Protein AF-0000000084454634 (afdb_homodimer)

InterPro domains:
  IPR032710 NTF2-like domain superfamily [SSF54427] (38-155)

Sequence (344 aa):
MAADTTTLSLSAPISLSSLPGLHPVLAFYAKYGKDFQDLATTPAEAYYTREAYINLPHGASFMGRDRIWAFYKQMYGAFRANPIEQFYTLTVVSDAAGTHTLHMEYVRGLHSNNDSSITRVPQVFVYEIGPATEGEGTDGLQIRGLRCYYDVGLMRAAAKAEGVVIEEFESVMAADTTTLSLSAPISLSSLPGLHPVLAFYAKYGKDFQDLATTPAEAYYTREAYINLPHGASFMGRDRIWAFYKQMYGAFRANPIEQFYTLTVVSDAAGTHTLHMEYVRGLHSNNDSSITRVPQVFVYEIGPATEGEGTDGLQIRGLRCYYDVGLMRAAAKAEGVVIEEFESV

pLDDT: mean 93.96, std 8.39, range [35.78, 98.81]

Nearest PDB structures (foldseek):
  3soy-assembly1_A-2  TM=7.682E-01  e=3.293E-04  Salmonella enterica subsp. enterica serovar Typhimurium str. LT2
  3a76-assembly1_A  TM=7.347E-01  e=2.687E-03  Sphingomonas paucimobilis
  5kvb-assembly1_A  TM=7.143E-01  e=2.530E-03  Novosphingobium barchaimii LL02
  3s5c-assembly1_B  TM=7.158E-01  e=1.005E-02  uncultured organism
  5cnl-assembly1_A  TM=5.641E-01  e=7.274E-02  Legionella pneumophila subsp. pneumophila str. Philadelphia 1

Radius of gyration: 20.01 Å; Cα contacts (8 Å, |Δi|>4): 755; chains: 2; bounding box: 46×53×44 Å

Structure (mmCIF, N/CA/C/O backbone):
data_AF-0000000084454634-model_v1
#
loop_
_entity.id
_entity.type
_entity.pdbx_description
1 polymer 'SnoaL-like domain-containing protein'
#
loop_
_atom_site.group_PDB
_atom_site.id
_atom_site.type_symbol
_atom_site.label_atom_id
_atom_site.label_alt_id
_atom_site.label_comp_id
_atom_site.label_asym_id
_atom_site.label_entity_id
_atom_site.label_seq_id
_atom_site.pdbx_PDB_ins_code
_atom_site.Cartn_x
_atom_site.Cartn_y
_atom_site.Cartn_z
_atom_site.occupancy
_atom_site.B_iso_or_equiv
_atom_site.auth_seq_id
_atom_site.auth_comp_id
_atom_site.auth_asym_id
_atom_site.auth_atom_id
_atom_site.pdbx_PDB_model_num
ATOM 1 N N . MET A 1 1 ? -18.828 -9.797 16.766 1 35.78 1 MET A N 1
ATOM 2 C CA . MET A 1 1 ? -19.656 -9.328 15.664 1 35.78 1 MET A CA 1
ATOM 3 C C . MET A 1 1 ? -18.969 -8.211 14.891 1 35.78 1 MET A C 1
ATOM 5 O O . MET A 1 1 ? -18.172 -7.465 15.453 1 35.78 1 MET A O 1
ATOM 9 N N . ALA A 1 2 ? -18.688 -8.336 13.555 1 43.84 2 ALA A N 1
ATOM 10 C CA . ALA A 1 2 ? -18.031 -7.254 12.828 1 43.84 2 ALA A CA 1
ATOM 11 C C . ALA A 1 2 ? -18.672 -5.906 13.164 1 43.84 2 ALA A C 1
ATOM 13 O O . ALA A 1 2 ? -19.891 -5.77 13.164 1 43.84 2 ALA A O 1
ATOM 14 N N . ALA A 1 3 ? -18.094 -5.09 14.031 1 56.22 3 ALA A N 1
ATOM 15 C CA . ALA A 1 3 ? -18.625 -3.787 14.406 1 56.22 3 ALA A CA 1
ATOM 16 C C . ALA A 1 3 ? -19.344 -3.127 13.234 1 56.22 3 ALA A C 1
ATOM 18 O O . ALA A 1 3 ? -19.016 -3.367 12.078 1 56.22 3 ALA A O 1
ATOM 19 N N . ASP A 1 4 ? -20.531 -2.697 13.484 1 75.31 4 ASP A N 1
ATOM 20 C CA . ASP A 1 4 ? -21.328 -2.014 12.469 1 75.31 4 ASP A CA 1
ATOM 21 C C . ASP A 1 4 ? -20.516 -0.931 11.766 1 75.31 4 ASP A C 1
ATOM 23 O O . ASP A 1 4 ? -20.062 0.026 12.398 1 75.31 4 ASP A O 1
ATOM 27 N N . THR A 1 5 ? -19.844 -1.331 10.656 1 85.62 5 THR A N 1
ATOM 28 C CA . THR A 1 5 ? -19.078 -0.355 9.891 1 85.62 5 THR A CA 1
ATOM 29 C C . THR A 1 5 ? -19.781 -0.012 8.578 1 85.62 5 THR A C 1
ATOM 31 O O . THR A 1 5 ? -20.594 -0.789 8.086 1 85.62 5 THR A O 1
ATOM 34 N N . THR A 1 6 ? -19.703 1.266 8.266 1 90.44 6 THR A N 1
ATOM 35 C CA . THR A 1 6 ? -20.062 1.67 6.914 1 90.44 6 THR A CA 1
ATOM 36 C C . THR A 1 6 ? -18.797 1.86 6.059 1 90.44 6 THR A C 1
ATOM 38 O O . THR A 1 6 ? -17.75 2.26 6.57 1 90.44 6 THR A O 1
ATOM 41 N N . THR A 1 7 ? -19 1.534 4.801 1 93.25 7 THR A N 1
ATOM 42 C CA . THR A 1 7 ? -17.844 1.612 3.912 1 93.25 7 THR A CA 1
ATOM 43 C C . THR A 1 7 ? -18.188 2.391 2.645 1 93.25 7 THR A C 1
ATOM 45 O O . THR A 1 7 ? -19.266 2.201 2.064 1 93.25 7 THR A O 1
ATOM 48 N N . LEU A 1 8 ? -17.359 3.307 2.293 1 93.94 8 LEU A N 1
ATOM 49 C CA . LEU A 1 8 ? -17.359 3.986 1.003 1 93.94 8 LEU A CA 1
ATOM 50 C C . LEU A 1 8 ? -16.109 3.654 0.206 1 93.94 8 LEU A C 1
ATOM 52 O O . LEU A 1 8 ? -14.992 3.76 0.724 1 93.94 8 LEU A O 1
ATOM 56 N N . SER A 1 9 ? -16.266 3.174 -0.975 1 93.81 9 SER A N 1
ATOM 57 C CA . SER A 1 9 ? -15.133 2.875 -1.841 1 93.81 9 SER A CA 1
ATOM 58 C C . SER A 1 9 ? -15.258 3.58 -3.186 1 93.81 9 SER A C 1
ATOM 60 O O . SER A 1 9 ? -16.328 3.576 -3.795 1 93.81 9 SER A O 1
ATOM 62 N N . LEU A 1 10 ? -14.164 4.168 -3.557 1 93.19 10 LEU A N 1
ATOM 63 C CA . LEU A 1 10 ? -14.086 4.867 -4.836 1 93.19 10 LEU A CA 1
ATOM 64 C C . LEU A 1 10 ? -12.906 4.355 -5.66 1 93.19 10 LEU A C 1
ATOM 66 O O . LEU A 1 10 ? -11.891 3.941 -5.105 1 93.19 10 LEU A O 1
ATOM 70 N N . SER A 1 11 ? -13.125 4.402 -6.961 1 91.69 11 SER A N 1
ATOM 71 C CA . SER A 1 11 ? -12.047 4.098 -7.891 1 91.69 11 SER A CA 1
ATOM 72 C C . SER A 1 11 ? -11.852 5.223 -8.898 1 91.69 11 SER A C 1
ATOM 74 O O . SER A 1 11 ? -12.742 6.047 -9.094 1 91.69 11 SER A O 1
ATOM 76 N N . ALA A 1 12 ? -10.68 5.203 -9.492 1 91.19 12 ALA A N 1
ATOM 77 C CA . ALA A 1 12 ? -10.367 6.234 -10.477 1 91.19 12 ALA A CA 1
ATOM 78 C C . ALA A 1 12 ? -11.469 6.332 -11.531 1 91.19 12 ALA A C 1
ATOM 80 O O . ALA A 1 12 ? -12.094 5.328 -11.883 1 91.19 12 ALA A O 1
ATOM 81 N N . PRO A 1 13 ? -11.75 7.582 -11.914 1 92.31 13 PRO A N 1
ATOM 82 C CA . PRO A 1 13 ? -11.023 8.82 -11.625 1 92.31 13 PRO A CA 1
ATOM 83 C C . PRO A 1 13 ? -11.492 9.5 -10.344 1 92.31 13 PRO A C 1
ATOM 85 O O . PRO A 1 13 ? -12.695 9.523 -10.062 1 92.31 13 PRO A O 1
ATOM 88 N N . ILE A 1 14 ? -10.523 9.914 -9.547 1 92.88 14 ILE A N 1
ATOM 89 C CA . ILE A 1 14 ? -10.727 10.641 -8.297 1 92.88 14 ILE A CA 1
ATOM 90 C C . ILE A 1 14 ? -9.844 11.891 -8.281 1 92.88 14 ILE A C 1
ATOM 92 O O . ILE A 1 14 ? -8.711 11.859 -8.773 1 92.88 14 ILE A O 1
ATOM 96 N N . SER A 1 15 ? -10.438 12.945 -7.855 1 92.88 15 SER A N 1
ATOM 97 C CA . SER A 1 15 ? -9.617 14.125 -7.633 1 92.88 15 SER A CA 1
ATOM 98 C C . SER A 1 15 ? -9.805 14.672 -6.223 1 92.88 15 SER A C 1
ATOM 100 O O . SER A 1 15 ? -10.852 14.484 -5.609 1 92.88 15 SER A O 1
ATOM 102 N N . LEU A 1 16 ? -8.75 15.344 -5.773 1 92.75 16 LEU A N 1
ATOM 103 C CA . LEU A 1 16 ? -8.789 15.914 -4.43 1 92.75 16 LEU A CA 1
ATOM 104 C C . LEU A 1 16 ? -9.977 16.859 -4.27 1 92.75 16 LEU A C 1
ATOM 106 O O . LEU A 1 16 ? -10.617 16.875 -3.217 1 92.75 16 LEU A O 1
ATOM 110 N N . SER A 1 17 ? -10.289 17.609 -5.262 1 92.44 17 SER A N 1
ATOM 111 C CA . SER A 1 17 ? -11.328 18.641 -5.195 1 92.44 17 SER A CA 1
ATOM 112 C C . SER A 1 17 ? -12.719 18.016 -5.145 1 92.44 17 SER A C 1
ATOM 114 O O . SER A 1 17 ? -13.688 18.672 -4.773 1 92.44 17 SER A O 1
ATOM 116 N N . SER A 1 18 ? -12.898 16.766 -5.488 1 92.62 18 SER A N 1
ATOM 117 C CA . SER A 1 18 ? -14.203 16.109 -5.516 1 92.62 18 SER A CA 1
ATOM 118 C C . SER A 1 18 ? -14.516 15.445 -4.18 1 92.62 18 SER A C 1
ATOM 120 O O . SER A 1 18 ? -15.656 15.055 -3.93 1 92.62 18 SER A O 1
ATOM 122 N N . LEU A 1 19 ? -13.57 15.391 -3.285 1 94.62 19 LEU A N 1
ATOM 123 C CA . LEU A 1 19 ? -13.656 14.547 -2.096 1 94.62 19 LEU A CA 1
ATOM 124 C C . LEU A 1 19 ? -14.625 15.141 -1.079 1 94.62 19 LEU A C 1
ATOM 126 O O . LEU A 1 19 ? -15.453 14.43 -0.507 1 94.62 19 LEU A O 1
ATOM 130 N N . PRO A 1 20 ? -14.625 16.5 -0.841 1 93.94 20 PRO A N 1
ATOM 131 C CA . PRO A 1 20 ? -15.391 17.062 0.277 1 93.94 20 PRO A CA 1
ATOM 132 C C . PRO A 1 20 ? -16.891 16.766 0.179 1 93.94 20 PRO A C 1
ATOM 134 O O . PRO A 1 20 ? -17.547 16.578 1.201 1 93.94 20 PRO A O 1
ATOM 137 N N . GLY A 1 21 ? -17.453 16.547 -0.882 1 92.56 21 GLY A N 1
ATOM 138 C CA . GLY A 1 21 ? -18.891 16.312 -1.015 1 92.56 21 GLY A CA 1
ATOM 139 C C . GLY A 1 21 ? -19.266 14.867 -0.806 1 92.56 21 GLY A C 1
ATOM 140 O O . GLY A 1 21 ? -20.453 14.555 -0.66 1 92.56 21 GLY A O 1
ATOM 141 N N . LEU A 1 22 ? -18.328 14.031 -0.545 1 94.19 22 LEU A N 1
ATOM 142 C CA . LEU A 1 22 ? -18.625 12.602 -0.572 1 94.19 22 LEU A CA 1
ATOM 143 C C . LEU A 1 22 ? -18.703 12.031 0.842 1 94.19 22 LEU A C 1
ATOM 145 O O . LEU A 1 22 ? -19.422 11.07 1.093 1 94.19 22 LEU A O 1
ATOM 149 N N . HIS A 1 23 ? -17.953 12.594 1.783 1 94.56 23 HIS A N 1
ATOM 150 C CA . HIS A 1 23 ? -17.828 12.102 3.15 1 94.56 23 HIS A CA 1
ATOM 151 C C . HIS A 1 23 ? -17.094 13.094 4.035 1 94.56 23 HIS A C 1
ATOM 153 O O . HIS A 1 23 ? -16.109 13.695 3.607 1 94.56 23 HIS A O 1
ATOM 159 N N . PRO A 1 24 ? -17.453 13.312 5.262 1 94.81 24 PRO A N 1
ATOM 160 C CA . PRO A 1 24 ? -16.781 14.273 6.133 1 94.81 24 PRO A CA 1
ATOM 161 C C . PRO A 1 24 ? -15.281 13.992 6.258 1 94.81 24 PRO A C 1
ATOM 163 O O . PRO A 1 24 ? -14.469 14.93 6.262 1 94.81 24 PRO A O 1
ATOM 166 N N . VAL A 1 25 ? -14.875 12.781 6.387 1 97.12 25 VAL A N 1
ATOM 167 C CA . VAL A 1 25 ? -13.469 12.445 6.531 1 97.12 25 VAL A CA 1
ATOM 168 C C . VAL A 1 25 ? -12.711 12.812 5.254 1 97.12 25 VAL A C 1
ATOM 170 O O . VAL A 1 25 ? -11.539 13.188 5.301 1 97.12 25 VAL A O 1
ATOM 173 N N . LEU A 1 26 ? -13.359 12.68 4.113 1 97.75 26 LEU A N 1
ATOM 174 C CA . LEU A 1 26 ? -12.727 13.031 2.85 1 97.75 26 LEU A CA 1
ATOM 175 C C . LEU A 1 26 ? -12.609 14.547 2.709 1 97.75 26 LEU A C 1
ATOM 177 O O . LEU A 1 26 ? -11.664 15.047 2.096 1 97.75 26 LEU A O 1
ATOM 181 N N . ALA A 1 27 ? -13.594 15.258 3.264 1 97.88 27 ALA A N 1
ATOM 182 C CA . ALA A 1 27 ? -13.445 16.703 3.348 1 97.88 27 ALA A CA 1
ATOM 183 C C . ALA A 1 27 ? -12.227 17.094 4.184 1 97.88 27 ALA A C 1
ATOM 185 O O . ALA A 1 27 ? -11.438 17.953 3.785 1 97.88 27 ALA A O 1
ATOM 186 N N . PHE A 1 28 ? -12.117 16.453 5.312 1 98.38 28 PHE A N 1
ATOM 187 C CA . PHE A 1 28 ? -10.945 16.625 6.172 1 98.38 28 PHE A CA 1
ATOM 188 C C . PHE A 1 28 ? -9.664 16.328 5.406 1 98.38 28 PHE A C 1
ATOM 190 O O . PHE A 1 28 ? -8.727 17.125 5.43 1 98.38 28 PHE A O 1
ATOM 197 N N . TYR A 1 29 ? -9.633 15.219 4.668 1 98.38 29 TYR A N 1
ATOM 198 C CA . TYR A 1 29 ? -8.43 14.828 3.951 1 98.38 29 TYR A CA 1
ATOM 199 C C . TYR A 1 29 ? -8.094 15.82 2.846 1 98.38 29 TYR A C 1
ATOM 201 O O . TYR A 1 29 ? -6.926 16.094 2.584 1 98.38 29 TYR A O 1
ATOM 209 N N . ALA A 1 30 ? -9.102 16.297 2.174 1 97.69 30 ALA A N 1
ATOM 210 C CA . ALA A 1 30 ? -8.867 17.266 1.107 1 97.69 30 ALA A CA 1
ATOM 211 C C . ALA A 1 30 ? -8.148 18.5 1.639 1 97.69 30 ALA A C 1
ATOM 213 O O . ALA A 1 30 ? -7.219 19.016 1.001 1 97.69 30 ALA A O 1
ATOM 214 N N . LYS A 1 31 ? -8.508 18.953 2.773 1 97.56 31 LYS A N 1
ATOM 215 C CA . LYS A 1 31 ? -7.832 20.078 3.406 1 97.56 31 LYS A CA 1
ATOM 216 C C . LYS A 1 31 ? -6.406 19.719 3.805 1 97.56 31 LYS A C 1
ATOM 218 O O . LYS A 1 31 ? -5.469 20.484 3.578 1 97.56 31 LYS A O 1
ATOM 223 N N . TYR A 1 32 ? -6.289 18.547 4.387 1 97.88 32 TYR A N 1
ATOM 224 C CA . TYR A 1 32 ? -4.969 18.062 4.777 1 97.88 32 TYR A CA 1
ATOM 225 C C . TYR A 1 32 ? -4.039 17.984 3.574 1 97.88 32 TYR A C 1
ATOM 227 O O . TYR A 1 32 ? -2.896 18.453 3.637 1 97.88 32 TYR A O 1
ATOM 235 N N . GLY A 1 33 ? -4.52 17.391 2.492 1 95.75 33 GLY A N 1
ATOM 236 C CA . GLY A 1 33 ? -3.73 17.281 1.276 1 95.75 33 GLY A CA 1
ATOM 237 C C . GLY A 1 33 ? -3.25 18.625 0.754 1 95.75 33 GLY A C 1
ATOM 238 O O . GLY A 1 33 ? -2.119 18.734 0.278 1 95.75 33 GLY A O 1
ATOM 239 N N . LYS A 1 34 ? -4.109 19.516 0.827 1 94.56 34 LYS A N 1
ATOM 240 C CA . LYS A 1 34 ? -3.734 20.859 0.394 1 94.56 34 LYS A CA 1
ATOM 241 C C . LYS A 1 34 ? -2.691 21.469 1.326 1 94.56 34 LYS A C 1
ATOM 243 O O . LYS A 1 34 ? -1.658 21.969 0.872 1 94.56 34 LYS A O 1
ATOM 248 N N . ASP A 1 35 ? -2.947 21.438 2.592 1 96 35 ASP A N 1
ATOM 249 C CA . ASP A 1 35 ? -2.061 22.031 3.582 1 96 35 ASP A CA 1
ATOM 250 C C . ASP A 1 35 ? -0.727 21.297 3.652 1 96 35 ASP A C 1
ATOM 252 O O . ASP A 1 35 ? 0.283 21.875 4.07 1 96 35 ASP A O 1
ATOM 256 N N . PHE A 1 36 ? -0.724 20.031 3.264 1 96.06 36 PHE A N 1
ATOM 257 C CA . PHE A 1 36 ? 0.503 19.234 3.23 1 96.06 36 PHE A CA 1
ATOM 258 C C . PHE A 1 36 ? 1.518 19.859 2.275 1 96.06 36 PHE A C 1
ATOM 260 O O . PHE A 1 36 ? 2.725 19.656 2.434 1 96.06 36 PHE A O 1
ATOM 267 N N . GLN A 1 37 ? 1.09 20.625 1.313 1 94.06 37 GLN A N 1
ATOM 268 C CA . GLN A 1 37 ? 1.979 21.312 0.391 1 94.06 37 GLN A CA 1
ATOM 269 C C . GLN A 1 37 ? 2.672 22.484 1.076 1 94.06 37 GLN A C 1
ATOM 271 O O . GLN A 1 37 ? 3.662 23.016 0.567 1 94.06 37 GLN A O 1
ATOM 276 N N . ASP A 1 38 ? 2.119 22.922 2.174 1 93.75 38 ASP A N 1
ATOM 277 C CA . ASP A 1 38 ? 2.66 24.031 2.963 1 93.75 38 ASP A CA 1
ATOM 278 C C . ASP A 1 38 ? 3.123 23.547 4.336 1 93.75 38 ASP A C 1
ATOM 280 O O . ASP A 1 38 ? 2.746 24.125 5.359 1 93.75 38 ASP A O 1
ATOM 284 N N . LEU A 1 39 ? 3.93 22.531 4.352 1 92.19 39 LEU A N 1
ATOM 285 C CA . LEU A 1 39 ? 4.387 21.859 5.562 1 92.19 39 LEU A CA 1
ATOM 286 C C . LEU A 1 39 ? 5.035 22.844 6.523 1 92.19 39 LEU A C 1
ATOM 288 O O . LEU A 1 39 ? 4.875 22.734 7.738 1 92.19 39 LEU A O 1
ATOM 292 N N . ALA A 1 40 ? 5.707 23.812 6.008 1 90 40 ALA A N 1
ATOM 293 C CA . ALA A 1 40 ? 6.48 24.75 6.824 1 90 40 ALA A CA 1
ATOM 294 C C . ALA A 1 40 ? 5.566 25.641 7.645 1 90 40 ALA A C 1
ATOM 296 O O . ALA A 1 40 ? 5.914 26.047 8.758 1 90 40 ALA A O 1
ATOM 297 N N . THR A 1 41 ? 4.422 25.891 7.16 1 93.56 41 THR A N 1
ATOM 298 C CA . THR A 1 41 ? 3.578 26.891 7.805 1 93.56 41 THR A CA 1
ATOM 299 C C . THR A 1 41 ? 2.334 26.25 8.406 1 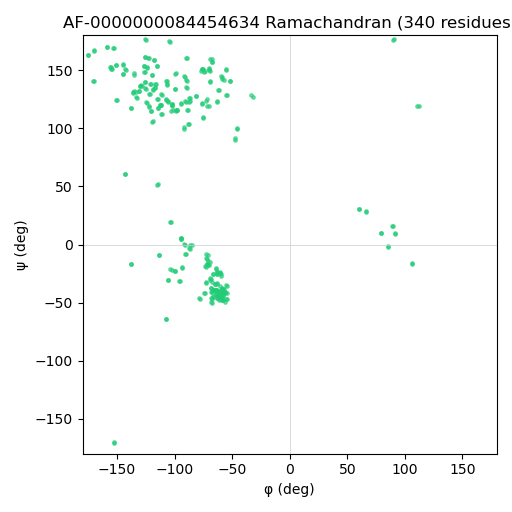93.56 41 THR A C 1
ATOM 301 O O . THR A 1 41 ? 1.555 26.906 9.094 1 93.56 41 THR A O 1
ATOM 304 N N . THR A 1 42 ? 2.092 25.031 8.148 1 96.69 42 THR A N 1
ATOM 305 C CA . THR A 1 42 ? 0.949 24.328 8.711 1 96.69 42 THR A CA 1
ATOM 306 C C . THR A 1 42 ? 1.307 23.734 10.07 1 96.69 42 THR A C 1
ATOM 308 O O . THR A 1 42 ? 2.285 22.984 10.188 1 96.69 42 THR A O 1
ATOM 311 N N . PRO A 1 43 ? 0.55 24.125 11.094 1 97.31 43 PRO A N 1
ATOM 312 C CA . PRO A 1 43 ? 0.842 23.5 12.391 1 97.31 43 PRO A CA 1
ATOM 313 C C . PRO A 1 43 ? 0.466 22.031 12.43 1 97.31 43 PRO A C 1
ATOM 315 O O . PRO A 1 43 ? -0.603 21.641 11.945 1 97.31 43 PRO A O 1
ATOM 318 N N . ALA A 1 44 ? 1.274 21.188 13.062 1 97.69 44 ALA A N 1
ATOM 319 C CA . ALA A 1 44 ? 1.058 19.75 13.109 1 97.69 44 ALA A CA 1
ATOM 320 C C . ALA A 1 44 ? -0.238 19.406 13.844 1 97.69 44 ALA A C 1
ATOM 322 O O . ALA A 1 44 ? -0.906 18.422 13.516 1 97.69 44 ALA A O 1
ATOM 323 N N . GLU A 1 45 ? -0.612 20.203 14.859 1 98.25 45 GLU A N 1
ATOM 324 C CA . GLU A 1 45 ? -1.774 19.906 15.695 1 98.25 45 GLU A CA 1
ATOM 325 C C . GLU A 1 45 ? -3.074 20.109 14.922 1 98.25 45 GLU A C 1
ATOM 327 O O . GLU A 1 45 ? -4.141 19.672 15.359 1 98.25 45 GLU A O 1
ATOM 332 N N . ALA A 1 46 ? -3.008 20.766 13.789 1 98.5 46 ALA A N 1
ATOM 333 C CA . ALA A 1 46 ? -4.18 20.891 12.93 1 98.5 46 ALA A CA 1
ATOM 334 C C . ALA A 1 46 ? -4.629 19.531 12.414 1 98.5 46 ALA A C 1
ATOM 336 O O . ALA A 1 46 ? -5.805 19.328 12.094 1 98.5 46 ALA A O 1
ATOM 337 N N . TYR A 1 47 ? -3.68 18.5 12.43 1 98.75 47 TYR A N 1
ATOM 338 C CA . TYR A 1 47 ? -4.059 17.297 11.711 1 98.75 47 TYR A CA 1
ATOM 339 C C . TYR A 1 47 ? -3.674 16.047 12.5 1 98.75 47 TYR A C 1
ATOM 341 O O . TYR A 1 47 ? -4.199 14.961 12.25 1 98.75 47 TYR A O 1
ATOM 349 N N . TYR A 1 48 ? -2.824 16.156 13.445 1 98.81 48 TYR A N 1
ATOM 350 C CA . TYR A 1 48 ? -2.361 14.969 14.164 1 98.81 48 TYR A CA 1
ATOM 351 C C . TYR A 1 48 ? -2.57 15.133 15.664 1 98.81 48 TYR A C 1
ATOM 353 O O . TYR A 1 48 ? -2.348 16.203 16.219 1 98.81 48 TYR A O 1
ATOM 361 N N . THR A 1 49 ? -3.002 14.055 16.312 1 98.75 49 THR A N 1
ATOM 362 C CA . THR A 1 49 ? -2.988 14.031 17.766 1 98.75 49 THR A CA 1
ATOM 363 C C . THR A 1 49 ? -1.556 14.016 18.297 1 98.75 49 THR A C 1
ATOM 365 O O . THR A 1 49 ? -0.634 13.602 17.594 1 98.75 49 THR A O 1
ATOM 368 N N . ARG A 1 50 ? -1.411 14.383 19.484 1 98.31 50 ARG A N 1
ATOM 369 C CA . ARG A 1 50 ? -0.09 14.492 20.094 1 98.31 50 ARG A CA 1
ATOM 370 C C . ARG A 1 50 ? 0.632 13.148 20.094 1 98.31 50 ARG A C 1
ATOM 372 O O . ARG A 1 50 ? 1.842 13.094 19.859 1 98.31 50 ARG A O 1
ATOM 379 N N . GLU A 1 51 ? -0.107 12.062 20.281 1 97.81 51 GLU A N 1
ATOM 380 C CA . GLU A 1 51 ? 0.498 10.742 20.438 1 97.81 51 GLU A CA 1
ATOM 381 C C . GLU A 1 51 ? 0.333 9.922 19.156 1 97.81 51 GLU A C 1
ATOM 383 O O . GLU A 1 51 ? 0.395 8.688 19.188 1 97.81 51 GLU A O 1
ATOM 388 N N . ALA A 1 52 ? 0.07 10.602 18.062 1 98.44 52 ALA A N 1
ATOM 389 C CA . ALA A 1 52 ? -0.114 9.883 16.812 1 98.44 52 ALA A CA 1
ATOM 390 C C . ALA A 1 52 ? 1.098 9.008 16.5 1 98.44 52 ALA A C 1
ATOM 392 O O . ALA A 1 52 ? 2.227 9.352 16.859 1 98.44 52 ALA A O 1
ATOM 393 N N . TYR A 1 53 ? 0.886 7.887 15.773 1 98.25 53 TYR A N 1
ATOM 394 C CA . TYR A 1 53 ? 1.97 6.992 15.383 1 98.25 53 TYR A CA 1
ATOM 395 C C . TYR A 1 53 ? 2.092 6.918 13.867 1 98.25 53 TYR A C 1
ATOM 397 O O . TYR A 1 53 ? 1.145 7.234 13.148 1 98.25 53 TYR A O 1
ATOM 405 N N . ILE A 1 54 ? 3.289 6.508 13.438 1 98 54 ILE A N 1
ATOM 406 C CA . ILE A 1 54 ? 3.518 6.219 12.023 1 98 54 ILE A CA 1
ATOM 407 C C . ILE A 1 54 ? 4.312 4.922 11.883 1 98 54 ILE A C 1
ATOM 409 O O . ILE A 1 54 ? 5.262 4.684 12.641 1 98 54 ILE A O 1
ATOM 413 N N . ASN A 1 55 ? 3.85 4.02 11.031 1 97.44 55 ASN A N 1
ATOM 414 C CA . ASN A 1 55 ? 4.59 2.848 10.578 1 97.44 55 ASN A CA 1
ATOM 415 C C . ASN A 1 55 ? 5.16 3.055 9.172 1 97.44 55 ASN A C 1
ATOM 417 O O . ASN A 1 55 ? 4.41 3.279 8.219 1 97.44 55 ASN A O 1
ATOM 421 N N . LEU A 1 56 ? 6.438 2.961 9.086 1 96.44 56 LEU A N 1
ATOM 422 C CA . LEU A 1 56 ? 7.133 3.23 7.828 1 96.44 56 LEU A CA 1
ATOM 423 C C . LEU A 1 56 ? 7.27 1.959 7 1 96.44 56 LEU A C 1
ATOM 425 O O . LEU A 1 56 ? 7.168 0.852 7.531 1 96.44 56 LEU A O 1
ATOM 429 N N . PRO A 1 57 ? 7.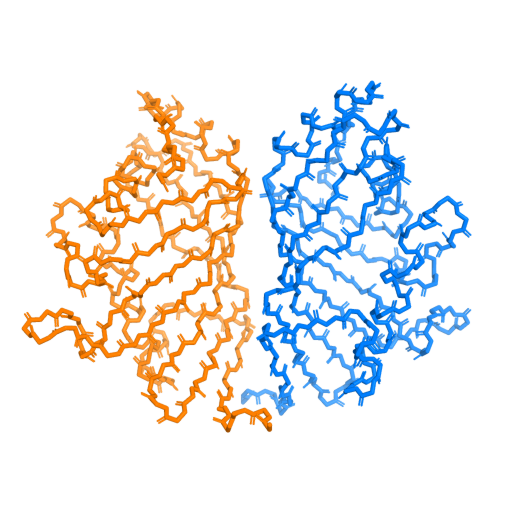508 2.102 5.68 1 96.12 57 PRO A N 1
ATOM 430 C CA . PRO A 1 57 ? 7.504 0.951 4.773 1 96.12 57 PRO A CA 1
ATOM 431 C C . PRO A 1 57 ? 8.602 -0.061 5.098 1 96.12 57 PRO A C 1
ATOM 433 O O . PRO A 1 57 ? 8.477 -1.241 4.762 1 96.12 57 PRO A O 1
ATOM 436 N N . HIS A 1 58 ? 9.641 0.341 5.699 1 93.25 58 HIS A N 1
ATOM 437 C CA . HIS A 1 58 ? 10.75 -0.573 5.953 1 93.25 58 HIS A CA 1
ATOM 438 C C . HIS A 1 58 ? 10.641 -1.195 7.344 1 93.25 58 HIS A C 1
ATOM 440 O O . HIS A 1 58 ? 11.594 -1.814 7.824 1 93.25 58 HIS A O 1
ATOM 446 N N . GLY A 1 59 ? 9.5 -0.904 8.039 1 91.44 59 GLY A N 1
ATOM 447 C CA . GLY A 1 59 ? 9.203 -1.629 9.266 1 91.44 59 GLY A CA 1
ATOM 448 C C . GLY A 1 59 ? 9.414 -0.799 10.516 1 91.44 59 GLY A C 1
ATOM 449 O O . GLY A 1 59 ? 8.953 -1.166 11.602 1 91.44 59 GLY A O 1
ATOM 450 N N . ALA A 1 60 ? 10.109 0.292 10.414 1 92.5 60 ALA A N 1
ATOM 451 C CA . ALA A 1 60 ? 10.281 1.172 11.57 1 92.5 60 ALA A CA 1
ATOM 452 C C . ALA A 1 60 ? 8.969 1.87 11.93 1 92.5 60 ALA A C 1
ATOM 454 O O . ALA A 1 60 ? 8.094 2.039 11.07 1 92.5 60 ALA A O 1
ATOM 455 N N . SER A 1 61 ? 8.852 2.141 13.188 1 96 61 SER A N 1
ATOM 456 C CA . SER A 1 61 ? 7.707 2.908 13.664 1 96 61 SER A CA 1
ATOM 457 C C . SER A 1 61 ? 8.109 3.861 14.789 1 96 61 SER A C 1
ATOM 459 O O . SER A 1 61 ? 9.094 3.621 15.492 1 96 61 SER A O 1
ATOM 461 N N . PHE A 1 62 ? 7.41 4.938 14.883 1 96.5 62 PHE A N 1
ATOM 462 C CA . PHE A 1 62 ? 7.609 5.859 15.992 1 96.5 62 PHE A CA 1
ATOM 463 C C . PHE A 1 62 ? 6.332 6.641 16.281 1 96.5 62 PHE A C 1
ATOM 465 O O . PHE A 1 62 ? 5.352 6.535 15.547 1 96.5 62 PHE A O 1
ATOM 472 N N . MET A 1 63 ? 6.332 7.355 17.438 1 97.38 63 MET A N 1
ATOM 473 C CA . MET A 1 63 ? 5.172 8.125 17.875 1 97.38 63 MET A CA 1
ATOM 474 C C . MET A 1 63 ? 5.531 9.594 18.062 1 97.38 63 MET A C 1
ATOM 476 O O . MET A 1 63 ? 6.711 9.938 18.172 1 97.38 63 MET A O 1
ATOM 480 N N . GLY A 1 64 ? 4.516 10.375 18.062 1 97.5 64 GLY A N 1
ATOM 481 C CA . GLY A 1 64 ? 4.66 11.797 18.344 1 97.5 64 GLY A CA 1
ATOM 482 C C . GLY A 1 64 ? 4.406 12.664 17.125 1 97.5 64 GLY A C 1
ATOM 483 O O . GLY A 1 64 ? 5.145 12.594 16.141 1 97.5 64 GLY A O 1
ATOM 484 N N . ARG A 1 65 ? 3.41 13.516 17.219 1 97.75 65 ARG A N 1
ATOM 485 C CA . ARG A 1 65 ? 2.98 14.352 16.109 1 97.75 65 ARG A CA 1
ATOM 486 C C . ARG A 1 65 ? 4.121 15.242 15.617 1 97.75 65 ARG A C 1
ATOM 488 O O . ARG A 1 65 ? 4.289 15.438 14.414 1 97.75 65 ARG A O 1
ATOM 495 N N . ASP A 1 66 ? 4.93 15.789 16.594 1 96.25 66 ASP A N 1
ATOM 496 C CA . ASP A 1 66 ? 6.016 16.672 16.188 1 96.25 66 ASP A CA 1
ATOM 497 C C . ASP A 1 66 ? 7.102 15.914 15.438 1 96.25 66 ASP A C 1
ATOM 499 O O . ASP A 1 66 ? 7.672 16.422 14.469 1 96.25 66 ASP A O 1
ATOM 503 N N . ARG A 1 67 ? 7.336 14.734 15.891 1 95.81 67 ARG A N 1
ATOM 504 C CA . ARG A 1 67 ? 8.312 13.883 15.219 1 95.81 67 ARG A CA 1
ATOM 505 C C . ARG A 1 67 ? 7.824 13.469 13.828 1 95.81 67 ARG A C 1
ATOM 507 O O . ARG A 1 67 ? 8.594 13.469 12.867 1 95.81 67 ARG A O 1
ATOM 514 N N . ILE A 1 68 ? 6.547 13.141 13.711 1 97.06 68 ILE A N 1
ATOM 515 C CA . ILE A 1 68 ? 5.949 12.797 12.422 1 97.06 68 ILE A CA 1
ATOM 516 C C . ILE A 1 68 ? 6.062 13.992 11.469 1 97.06 68 ILE A C 1
ATOM 518 O O . ILE A 1 68 ? 6.449 13.828 10.312 1 97.06 68 ILE A O 1
ATOM 522 N N . TRP A 1 69 ? 5.762 15.148 11.961 1 96.88 69 TRP A N 1
ATOM 523 C CA . TRP A 1 69 ? 5.789 16.344 11.133 1 96.88 69 TRP A CA 1
ATOM 524 C C . TRP A 1 69 ? 7.215 16.672 10.695 1 96.88 69 TRP A C 1
ATOM 526 O O . TRP A 1 69 ? 7.445 17.078 9.555 1 96.88 69 TRP A O 1
ATOM 536 N N . ALA A 1 70 ? 8.188 16.484 11.594 1 94.38 70 ALA A N 1
ATOM 537 C CA . ALA A 1 70 ? 9.594 16.656 11.25 1 94.38 70 ALA A CA 1
ATOM 538 C C . ALA A 1 70 ? 10.008 15.68 10.156 1 94.38 70 ALA A C 1
ATOM 540 O O . ALA A 1 70 ? 10.742 16.047 9.234 1 94.38 70 ALA A O 1
ATOM 541 N N . PHE A 1 71 ? 9.562 14.523 10.273 1 94.5 71 PHE A N 1
ATOM 542 C CA . PHE A 1 71 ? 9.82 13.508 9.258 1 94.5 71 PHE A CA 1
ATOM 543 C C . PHE A 1 71 ? 9.281 13.945 7.902 1 94.5 71 PHE A C 1
ATOM 545 O O . PHE A 1 71 ? 9.992 13.883 6.898 1 94.5 71 PHE A O 1
ATOM 552 N N . TYR A 1 72 ? 8.008 14.43 7.836 1 95.81 72 TYR A N 1
ATOM 553 C CA . TYR A 1 72 ? 7.398 14.867 6.582 1 95.81 72 TYR A CA 1
ATOM 554 C C . TYR A 1 72 ? 8.141 16.062 6.004 1 95.81 72 TYR A C 1
ATOM 556 O O . TYR A 1 72 ? 8.344 16.156 4.789 1 95.81 72 TYR A O 1
ATOM 564 N N . LYS A 1 73 ? 8.547 16.953 6.844 1 94.12 73 LYS A N 1
ATOM 565 C CA . LYS A 1 73 ? 9.297 18.109 6.379 1 94.12 73 LYS A CA 1
ATOM 566 C C . LYS A 1 73 ? 10.617 17.688 5.73 1 94.12 73 LYS A C 1
ATOM 568 O O . LYS A 1 73 ? 11.016 18.25 4.707 1 94.12 73 LYS A O 1
ATOM 573 N N . GLN A 1 74 ? 11.211 16.75 6.324 1 92 74 GLN A N 1
ATOM 574 C CA . GLN A 1 74 ? 12.477 16.266 5.766 1 92 74 GLN A CA 1
ATOM 575 C C . GLN A 1 74 ? 12.25 15.562 4.43 1 92 74 GLN A C 1
ATOM 577 O O . GLN A 1 74 ? 12.953 15.82 3.457 1 92 74 GLN A O 1
ATOM 582 N N . MET A 1 75 ? 11.281 14.703 4.371 1 91.19 75 MET A N 1
ATOM 583 C CA . MET A 1 75 ? 11.078 13.805 3.234 1 91.19 75 MET A CA 1
ATOM 584 C C . MET A 1 75 ? 10.422 14.547 2.072 1 91.19 75 MET A C 1
ATOM 586 O O . MET A 1 75 ? 10.859 14.422 0.927 1 91.19 75 MET A O 1
ATOM 590 N N . TYR A 1 76 ? 9.375 15.297 2.369 1 95.06 76 TYR A N 1
ATOM 591 C CA . TYR A 1 76 ? 8.578 15.906 1.313 1 95.06 76 TYR A CA 1
ATOM 592 C C . TYR A 1 76 ? 8.922 17.391 1.163 1 95.06 76 TYR A C 1
ATOM 594 O O . TYR A 1 76 ? 8.68 17.984 0.108 1 95.06 76 TYR A O 1
ATOM 602 N N . GLY A 1 77 ? 9.461 17.969 2.152 1 92.75 77 GLY A N 1
ATOM 603 C CA . GLY A 1 77 ? 9.82 19.391 2.121 1 92.75 77 GLY A CA 1
ATOM 604 C C . GLY A 1 77 ? 11.016 19.672 1.237 1 92.75 77 GLY A C 1
ATOM 605 O O . GLY A 1 77 ? 11.273 20.828 0.895 1 92.75 77 GLY A O 1
ATOM 606 N N . ALA A 1 78 ? 11.719 18.672 0.83 1 92 78 ALA A N 1
ATOM 607 C CA . ALA A 1 78 ? 12.906 18.812 -0.007 1 92 78 ALA A CA 1
ATOM 608 C C . ALA A 1 78 ? 12.531 19.234 -1.426 1 92 78 ALA A C 1
ATOM 610 O O . ALA A 1 78 ? 13.398 19.641 -2.211 1 92 78 ALA A O 1
ATOM 611 N N . PHE A 1 79 ? 11.242 19.234 -1.741 1 96.31 79 PHE A N 1
ATOM 612 C CA . PHE A 1 79 ? 10.797 19.422 -3.119 1 96.31 79 PHE A CA 1
ATOM 613 C C . PHE A 1 79 ? 10.008 20.703 -3.271 1 96.31 79 PHE A C 1
ATOM 615 O O . PHE A 1 79 ? 9.375 21.172 -2.318 1 96.31 79 PHE A O 1
ATOM 622 N N . ARG A 1 80 ? 10.055 21.219 -4.504 1 95.75 80 ARG A N 1
ATOM 623 C CA . ARG A 1 80 ? 9.281 22.422 -4.797 1 95.75 80 ARG A CA 1
ATOM 624 C C . ARG A 1 80 ? 7.793 22.172 -4.574 1 95.75 80 ARG A C 1
ATOM 626 O O . ARG A 1 80 ? 7.086 23.062 -4.082 1 95.75 80 ARG A O 1
ATOM 633 N N . ALA A 1 81 ? 7.383 21.062 -5.047 1 96 81 ALA A N 1
ATOM 634 C CA . ALA A 1 81 ? 6 20.625 -4.898 1 96 81 ALA A CA 1
ATOM 635 C C . ALA A 1 81 ? 5.91 19.109 -4.867 1 96 81 ALA A C 1
ATOM 637 O O . ALA A 1 81 ? 6.801 18.406 -5.367 1 96 81 ALA A O 1
ATOM 638 N N . ASN A 1 82 ? 4.898 18.594 -4.262 1 96.62 82 ASN A N 1
ATOM 639 C CA . ASN A 1 82 ? 4.668 17.156 -4.215 1 96.62 82 ASN A CA 1
ATOM 640 C C . ASN A 1 82 ? 3.18 16.828 -4.301 1 96.62 82 ASN A C 1
ATOM 642 O O . ASN A 1 82 ? 2.621 16.219 -3.393 1 96.62 82 ASN A O 1
ATOM 646 N N . PRO A 1 83 ? 2.535 17.219 -5.379 1 96.19 83 PRO A N 1
ATOM 647 C CA . PRO A 1 83 ? 1.099 16.969 -5.523 1 96.19 83 PRO A CA 1
ATOM 648 C C . PRO A 1 83 ? 0.771 15.492 -5.723 1 96.19 83 PRO A C 1
ATOM 650 O O . PRO A 1 83 ? 1.621 14.727 -6.176 1 96.19 83 PRO A O 1
ATOM 653 N N . ILE A 1 84 ? -0.435 15.125 -5.289 1 96.12 84 ILE A N 1
ATOM 654 C CA . ILE A 1 84 ? -0.993 13.859 -5.754 1 96.12 84 ILE A CA 1
ATOM 655 C C . ILE A 1 84 ? -1.401 13.984 -7.219 1 96.12 84 ILE A C 1
ATOM 657 O O . ILE A 1 84 ? -2.271 14.789 -7.562 1 96.12 84 ILE A O 1
ATOM 661 N N . GLU A 1 85 ? -0.851 13.242 -8.07 1 95.69 85 GLU A N 1
ATOM 662 C CA . GLU A 1 85 ? -1.069 13.383 -9.508 1 95.69 85 GLU A CA 1
ATOM 663 C C . GLU A 1 85 ? -2.166 12.438 -9.992 1 95.69 85 GLU A C 1
ATOM 665 O O . GLU A 1 85 ? -2.832 12.719 -10.992 1 95.69 85 GLU A O 1
ATOM 670 N N . GLN A 1 86 ? -2.264 11.359 -9.367 1 95.19 86 GLN A N 1
ATOM 671 C CA . GLN A 1 86 ? -3.232 10.352 -9.773 1 95.19 86 GLN A CA 1
ATOM 672 C C . GLN A 1 86 ? -3.691 9.516 -8.578 1 95.19 86 GLN A C 1
ATOM 674 O O . GLN A 1 86 ? -2.869 8.938 -7.863 1 95.19 86 GLN A O 1
ATOM 679 N N . PHE A 1 87 ? -5.02 9.516 -8.422 1 95.69 87 PHE A N 1
ATOM 680 C CA . PHE A 1 87 ? -5.598 8.578 -7.465 1 95.69 87 PHE A CA 1
ATOM 681 C C . PHE A 1 87 ? -5.969 7.266 -8.156 1 95.69 87 PHE A C 1
ATOM 683 O O . PHE A 1 87 ? -6.426 7.27 -9.297 1 95.69 87 PHE A O 1
ATOM 690 N N . TYR A 1 88 ? -5.793 6.172 -7.398 1 95.44 88 TYR A N 1
ATOM 691 C CA . TYR A 1 88 ? -6.289 4.895 -7.895 1 95.44 88 TYR A CA 1
ATOM 692 C C . TYR A 1 88 ? -7.52 4.449 -7.113 1 95.44 88 TYR A C 1
ATOM 694 O O . TYR A 1 88 ? -8.609 4.324 -7.676 1 95.44 88 TYR A O 1
ATOM 702 N N . THR A 1 89 ? -7.383 4.195 -5.863 1 95.5 89 THR A N 1
ATOM 703 C CA . THR A 1 89 ? -8.5 3.77 -5.031 1 95.5 89 THR A CA 1
ATOM 704 C C . THR A 1 89 ? -8.5 4.516 -3.699 1 95.5 89 THR A C 1
ATOM 706 O O . THR A 1 89 ? -7.445 4.918 -3.209 1 95.5 89 THR A O 1
ATOM 709 N N . LEU A 1 90 ? -9.641 4.754 -3.229 1 96.25 90 LEU A N 1
ATOM 710 C CA . LEU A 1 90 ? -9.891 5.309 -1.902 1 96.25 90 LEU A CA 1
ATOM 711 C C . LEU A 1 90 ? -10.992 4.531 -1.187 1 96.25 90 LEU A C 1
ATOM 713 O O . LEU A 1 90 ? -12.031 4.227 -1.779 1 96.25 90 LEU A O 1
ATOM 717 N N . THR A 1 91 ? -10.781 4.137 0.059 1 96 91 THR A N 1
ATOM 718 C CA . THR A 1 91 ? -11.797 3.471 0.861 1 96 91 THR A CA 1
ATOM 719 C C . THR A 1 91 ? -11.883 4.094 2.252 1 96 91 THR A C 1
ATOM 721 O O . THR A 1 91 ? -10.867 4.281 2.92 1 96 91 THR A O 1
ATOM 724 N N . VAL A 1 92 ? -13.055 4.473 2.594 1 96.81 92 VAL A N 1
ATOM 725 C CA . VAL A 1 92 ? -13.344 4.922 3.953 1 96.81 92 VAL A CA 1
ATOM 726 C C . VAL A 1 92 ? -14.133 3.848 4.695 1 96.81 92 VAL A C 1
ATOM 728 O O . VAL A 1 92 ? -15.18 3.402 4.227 1 96.81 92 VAL A O 1
ATOM 731 N N . VAL A 1 93 ? -13.617 3.404 5.789 1 95.44 93 VAL A N 1
ATOM 732 C CA . VAL A 1 93 ? -14.344 2.543 6.715 1 95.44 93 VAL A CA 1
ATOM 733 C C . VAL A 1 93 ? -14.625 3.297 8.016 1 95.44 93 VAL A C 1
ATOM 735 O O . VAL A 1 93 ? -13.695 3.744 8.688 1 95.44 93 VAL A O 1
ATOM 738 N N . SER A 1 94 ? -15.898 3.414 8.289 1 95.06 94 SER A N 1
ATOM 739 C CA . SER A 1 94 ? -16.281 4.172 9.469 1 95.06 94 SER A CA 1
ATOM 740 C C . SER A 1 94 ? -17 3.285 10.492 1 95.06 94 SER A C 1
ATOM 742 O O . SER A 1 94 ? -17.812 2.441 10.117 1 95.06 94 SER A O 1
ATOM 744 N N . ASP A 1 95 ? -16.609 3.527 11.727 1 91.38 95 ASP A N 1
ATOM 745 C CA . ASP A 1 95 ? -17.344 2.824 12.766 1 91.38 95 ASP A CA 1
ATOM 746 C C . ASP A 1 95 ? -18.328 3.766 13.469 1 91.38 95 ASP A C 1
ATOM 748 O O . ASP A 1 95 ? -18.375 4.957 13.164 1 91.38 95 ASP A O 1
ATOM 752 N N . ALA A 1 96 ? -19.141 3.148 14.367 1 87.56 96 ALA A N 1
ATOM 753 C CA . ALA A 1 96 ? -20.219 3.895 15.031 1 87.56 96 ALA A CA 1
ATOM 754 C C . ALA A 1 96 ? -19.641 4.898 16.031 1 87.56 96 ALA A C 1
ATOM 756 O O . ALA A 1 96 ? -20.312 5.859 16.406 1 87.56 96 ALA A O 1
ATOM 757 N N . ALA A 1 97 ? -18.422 4.727 16.422 1 87.56 97 ALA A N 1
ATOM 758 C CA . ALA A 1 97 ? -17.797 5.582 17.438 1 87.56 97 ALA A CA 1
ATOM 759 C C . ALA A 1 97 ? -17.188 6.824 16.797 1 87.56 97 ALA A C 1
ATOM 761 O O . ALA A 1 97 ? -16.641 7.684 17.484 1 87.56 97 ALA A O 1
ATOM 762 N N . GLY A 1 98 ? -17.266 6.859 15.492 1 89.75 98 GLY A N 1
ATOM 763 C CA . GLY A 1 98 ? -16.734 8.031 14.805 1 89.75 98 GLY A CA 1
ATOM 764 C C . GLY A 1 98 ? -15.281 7.887 14.406 1 89.75 98 GLY A C 1
ATOM 765 O O . GLY A 1 98 ? -14.625 8.875 14.086 1 89.75 98 GLY A O 1
ATOM 766 N N . THR A 1 99 ? -14.781 6.746 14.539 1 94.38 99 THR A N 1
ATOM 767 C CA . THR A 1 99 ? -13.445 6.461 14.047 1 94.38 99 THR A CA 1
ATOM 768 C C . THR A 1 99 ? -13.5 5.961 12.602 1 94.38 99 THR A C 1
ATOM 770 O O . THR A 1 99 ? -14.414 5.23 12.227 1 94.38 99 THR A O 1
ATOM 773 N N . HIS A 1 100 ? -12.5 6.426 11.867 1 97.12 100 HIS A N 1
ATOM 774 C CA . HIS A 1 100 ? -12.453 6.113 10.438 1 97.12 100 HIS A CA 1
ATOM 775 C C . HIS A 1 100 ? -11.094 5.555 10.047 1 97.12 100 HIS A C 1
ATOM 777 O O . HIS A 1 100 ? -10.062 6.023 10.531 1 97.12 100 HIS A O 1
ATOM 783 N N . THR A 1 101 ? -11.086 4.555 9.266 1 97.31 101 THR A N 1
ATOM 784 C CA . THR A 1 101 ? -9.906 4.133 8.531 1 97.31 101 THR A CA 1
ATOM 785 C C . THR A 1 101 ? -9.984 4.578 7.07 1 97.31 101 THR A C 1
ATOM 787 O O . THR A 1 101 ? -10.961 4.277 6.379 1 97.31 101 THR A O 1
ATOM 790 N N . LEU A 1 102 ? -9.055 5.363 6.676 1 98 102 LEU A N 1
ATOM 791 C CA . LEU A 1 102 ? -9 5.891 5.316 1 98 102 LEU A CA 1
ATOM 792 C C . LEU A 1 102 ? -7.828 5.285 4.547 1 98 102 LEU A C 1
ATOM 794 O O . LEU A 1 102 ? -6.668 5.52 4.891 1 98 102 LEU A O 1
ATOM 798 N N . HIS A 1 103 ? -8.117 4.492 3.562 1 97.88 103 HIS A N 1
ATOM 799 C CA . HIS A 1 103 ? -7.133 3.93 2.641 1 97.88 103 HIS A CA 1
ATOM 800 C C . HIS A 1 103 ? -7.004 4.789 1.387 1 97.88 103 HIS A C 1
ATOM 802 O O . HIS A 1 103 ? -7.98 4.984 0.659 1 97.88 103 HIS A O 1
ATOM 808 N N . MET A 1 104 ? -5.781 5.273 1.132 1 97.88 104 MET A N 1
ATOM 809 C CA . MET A 1 104 ? -5.527 6.133 -0.022 1 97.88 104 MET A CA 1
ATOM 810 C C . MET A 1 104 ? -4.453 5.527 -0.922 1 97.88 104 MET A C 1
ATOM 812 O O . MET A 1 104 ? -3.32 5.316 -0.486 1 97.88 104 MET A O 1
ATOM 816 N N . GLU A 1 105 ? -4.809 5.238 -2.133 1 98.44 105 GLU A N 1
ATOM 817 C CA . GLU A 1 105 ? -3.875 4.75 -3.143 1 98.44 105 GLU A CA 1
ATOM 818 C C . GLU A 1 105 ? -3.666 5.785 -4.246 1 98.44 105 GLU A C 1
ATOM 820 O O . GLU A 1 105 ? -4.609 6.137 -4.957 1 98.44 105 GLU A O 1
ATOM 825 N N . TYR A 1 106 ? -2.406 6.234 -4.426 1 98 106 TYR A N 1
ATOM 826 C CA . TYR A 1 106 ? -2.18 7.309 -5.387 1 98 106 TYR A CA 1
ATOM 827 C C . TYR A 1 106 ? -0.727 7.336 -5.844 1 98 106 TYR A C 1
ATOM 829 O O . TYR A 1 106 ? 0.1 6.566 -5.348 1 98 106 TYR A O 1
ATOM 837 N N . VAL A 1 107 ? -0.49 8.141 -6.859 1 97.94 107 VAL A N 1
ATOM 838 C CA . VAL A 1 107 ? 0.862 8.492 -7.281 1 97.94 107 VAL A CA 1
ATOM 839 C C . VAL A 1 107 ? 1.167 9.938 -6.891 1 97.94 107 VAL A C 1
ATOM 841 O O . VAL A 1 107 ? 0.389 10.844 -7.191 1 97.94 107 VAL A O 1
ATOM 844 N N . ARG A 1 108 ? 2.221 10.094 -6.176 1 97.5 108 ARG A N 1
ATOM 845 C CA . ARG A 1 108 ? 2.699 11.422 -5.812 1 97.5 108 ARG A CA 1
ATOM 846 C C . ARG A 1 108 ? 3.85 11.859 -6.711 1 97.5 108 ARG A C 1
ATOM 848 O O . ARG A 1 108 ? 4.773 11.086 -6.969 1 97.5 108 ARG A O 1
ATOM 855 N N . GLY A 1 109 ? 3.781 13.109 -7.203 1 97.56 109 GLY A N 1
ATOM 856 C CA . GLY A 1 109 ? 4.875 13.68 -7.977 1 97.56 109 GLY A CA 1
ATOM 857 C C . GLY A 1 109 ? 5.789 14.562 -7.152 1 97.56 109 GLY A C 1
ATOM 858 O O . GLY A 1 109 ? 5.359 15.609 -6.648 1 97.56 109 GLY A O 1
ATOM 859 N N . LEU A 1 110 ? 7.008 14.141 -7.031 1 97.69 110 LEU A N 1
ATOM 860 C CA . LEU A 1 110 ? 8.023 14.961 -6.387 1 97.69 110 LEU A CA 1
ATOM 861 C C . LEU A 1 110 ? 8.695 15.891 -7.398 1 97.69 110 LEU A C 1
ATOM 863 O O . LEU A 1 110 ? 9.547 15.445 -8.18 1 97.69 110 LEU A O 1
ATOM 867 N N . HIS A 1 111 ? 8.32 17.156 -7.371 1 98 111 HIS A N 1
ATOM 868 C CA . HIS A 1 111 ? 8.836 18.125 -8.32 1 98 111 HIS A CA 1
ATOM 869 C C . HIS A 1 111 ? 10.141 18.734 -7.828 1 98 111 HIS A C 1
ATOM 871 O O . HIS A 1 111 ? 10.195 19.312 -6.742 1 98 111 HIS A O 1
ATOM 877 N N . SER A 1 1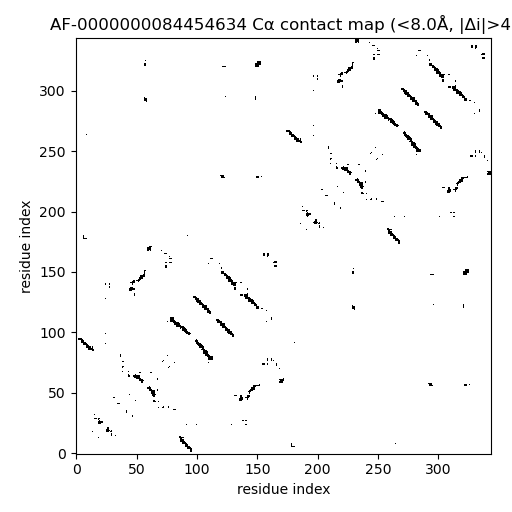12 ? 11.125 18.656 -8.664 1 97.19 112 SER A N 1
ATOM 878 C CA . SER A 1 112 ? 12.43 19.188 -8.289 1 97.19 112 SER A CA 1
ATOM 879 C C . SER A 1 112 ? 12.398 20.703 -8.164 1 97.19 112 SER A C 1
ATOM 881 O O . SER A 1 112 ? 11.57 21.375 -8.789 1 97.19 112 SER A O 1
ATOM 883 N N . ASN A 1 113 ? 13.344 21.203 -7.406 1 96.19 113 ASN A N 1
ATOM 884 C CA . ASN A 1 113 ? 13.398 22.641 -7.145 1 96.19 113 ASN A CA 1
ATOM 885 C C . ASN A 1 113 ? 13.773 23.422 -8.398 1 96.19 113 ASN A C 1
ATOM 887 O O . ASN A 1 113 ? 13.336 24.562 -8.586 1 96.19 113 ASN A O 1
ATOM 891 N N . ASN A 1 114 ? 14.562 22.797 -9.25 1 95.31 114 ASN A N 1
ATOM 892 C CA . ASN A 1 114 ? 14.992 23.484 -10.461 1 95.31 114 ASN A CA 1
ATOM 893 C C . ASN A 1 114 ? 14.086 23.156 -11.641 1 95.31 114 ASN A C 1
ATOM 895 O O . ASN A 1 114 ? 14.406 23.484 -12.789 1 95.31 114 ASN A O 1
ATOM 899 N N . ASP A 1 115 ? 13.031 22.422 -11.43 1 93.06 115 ASP A N 1
ATOM 900 C CA . ASP A 1 115 ? 12.008 22.062 -12.406 1 93.06 115 ASP A CA 1
ATOM 901 C C . ASP A 1 115 ? 12.578 21.156 -13.492 1 93.06 115 ASP A C 1
ATOM 903 O O . ASP A 1 115 ? 12.055 21.109 -14.609 1 93.06 115 ASP A O 1
ATOM 907 N N . SER A 1 116 ? 13.594 20.406 -13.141 1 93.56 116 SER A N 1
ATOM 908 C CA . SER A 1 116 ? 14.25 19.578 -14.156 1 93.56 116 SER A CA 1
ATOM 909 C C . SER A 1 116 ? 13.672 18.172 -14.195 1 93.56 116 SER A C 1
ATOM 911 O O . SER A 1 116 ? 13.844 17.453 -15.18 1 93.56 116 SER A O 1
ATOM 913 N N . SER A 1 117 ? 13.039 17.812 -13.156 1 96.06 117 SER A N 1
ATOM 914 C CA . SER A 1 117 ? 12.57 16.438 -13.117 1 96.06 117 SER A CA 1
ATOM 915 C C . SER A 1 117 ? 11.367 16.281 -12.188 1 96.06 117 SER A C 1
ATOM 917 O O . SER A 1 117 ? 11.133 17.141 -11.328 1 96.06 117 SER A O 1
ATOM 919 N N . ILE A 1 118 ? 10.555 15.383 -12.453 1 97.38 118 ILE A N 1
ATOM 920 C CA . ILE A 1 118 ? 9.484 14.914 -11.586 1 97.38 118 ILE A CA 1
ATOM 921 C C . ILE A 1 118 ? 9.672 13.422 -11.289 1 97.38 118 ILE A C 1
ATOM 923 O O . ILE A 1 118 ? 9.695 12.602 -12.203 1 97.38 118 ILE A O 1
ATOM 927 N N . THR A 1 119 ? 9.93 13.062 -10.016 1 97.25 119 THR A N 1
ATOM 928 C CA . THR A 1 119 ? 9.93 11.664 -9.609 1 97.25 119 THR A CA 1
ATOM 929 C C . THR A 1 119 ? 8.531 11.234 -9.172 1 97.25 119 THR A C 1
ATOM 931 O O . THR A 1 119 ? 7.973 11.781 -8.219 1 97.25 119 THR A O 1
ATOM 934 N N . ARG A 1 120 ? 7.984 10.344 -9.875 1 97.69 120 ARG A N 1
ATOM 935 C CA . ARG A 1 120 ? 6.66 9.82 -9.555 1 97.69 120 ARG A CA 1
ATOM 936 C C . ARG A 1 120 ? 6.758 8.609 -8.633 1 97.69 120 ARG A C 1
ATOM 938 O O . ARG A 1 120 ? 7.434 7.629 -8.961 1 97.69 120 ARG A O 1
ATOM 945 N N . VAL A 1 121 ? 6.102 8.688 -7.473 1 97.75 121 VAL A N 1
ATOM 946 C CA . VAL A 1 121 ? 6.203 7.664 -6.438 1 97.75 121 VAL A CA 1
ATOM 947 C C . VAL A 1 121 ? 4.824 7.059 -6.176 1 97.75 121 VAL A C 1
ATOM 949 O O . VAL A 1 121 ? 3.959 7.703 -5.582 1 97.75 121 VAL A O 1
ATOM 952 N N . PRO A 1 122 ? 4.562 5.789 -6.656 1 98.44 122 PRO A N 1
ATOM 953 C CA . PRO A 1 122 ? 3.342 5.113 -6.215 1 98.44 122 PRO A CA 1
ATOM 954 C C . PRO A 1 122 ? 3.303 4.891 -4.703 1 98.44 122 PRO A C 1
ATOM 956 O O . PRO A 1 122 ? 4.301 4.465 -4.113 1 98.44 122 PRO A O 1
ATOM 959 N N . GLN A 1 123 ? 2.137 5.223 -4.047 1 98.56 123 GLN A N 1
ATOM 960 C CA . GLN A 1 123 ? 2.062 5.156 -2.592 1 98.56 123 GLN A CA 1
ATOM 961 C C . GLN A 1 123 ? 0.68 4.699 -2.133 1 98.56 123 GLN A C 1
ATOM 963 O O . GLN A 1 123 ? -0.323 4.98 -2.793 1 98.56 123 GLN A O 1
ATOM 968 N N . VAL A 1 124 ? 0.707 3.994 -1.051 1 98.75 124 VAL A N 1
ATOM 969 C CA . VAL A 1 124 ? -0.509 3.777 -0.274 1 98.75 124 VAL A CA 1
ATOM 970 C C . VAL A 1 124 ? -0.312 4.293 1.149 1 98.75 124 VAL A C 1
ATOM 972 O O . VAL A 1 124 ? 0.718 4.031 1.773 1 98.75 124 VAL A O 1
ATOM 975 N N . PHE A 1 125 ? -1.225 5.086 1.633 1 98.75 125 PHE A N 1
ATOM 976 C CA . PHE A 1 125 ? -1.31 5.504 3.027 1 98.75 125 PHE A CA 1
ATOM 977 C C . PHE A 1 125 ? -2.627 5.051 3.648 1 98.75 125 PHE A C 1
ATOM 979 O O . PHE A 1 125 ? -3.682 5.148 3.018 1 98.75 125 PHE A O 1
ATOM 986 N N . VAL A 1 126 ? -2.561 4.488 4.812 1 98.69 126 VAL A N 1
ATOM 987 C CA . VAL A 1 126 ? -3.734 4.117 5.598 1 98.69 126 VAL A CA 1
ATOM 988 C C . VAL A 1 126 ? -3.783 4.945 6.879 1 98.69 126 VAL A C 1
ATOM 990 O O . VAL A 1 126 ? -2.9 4.832 7.734 1 98.69 126 VAL A O 1
ATOM 993 N N . TYR A 1 127 ? -4.824 5.73 7 1 98.69 127 TYR A N 1
ATOM 994 C CA . TYR A 1 127 ? -4.953 6.648 8.125 1 98.69 127 TYR A CA 1
ATOM 995 C C . TYR A 1 127 ? -5.996 6.152 9.117 1 98.69 127 TYR A C 1
ATOM 997 O O . TYR A 1 127 ? -7.051 5.645 8.719 1 98.69 127 TYR A O 1
ATOM 1005 N N . GLU A 1 128 ? -5.688 6.266 10.328 1 98.31 128 GLU A N 1
ATOM 1006 C CA . GLU A 1 128 ? -6.684 6.211 11.398 1 98.31 128 GLU A CA 1
ATOM 1007 C C . GLU A 1 128 ? -7.074 7.613 11.859 1 98.31 128 GLU A C 1
ATOM 1009 O O . GLU A 1 128 ? -6.246 8.344 12.414 1 98.31 128 GLU A O 1
ATOM 1014 N N . ILE A 1 129 ? -8.312 7.949 11.625 1 98.62 129 ILE A N 1
ATOM 1015 C CA . ILE A 1 129 ? -8.805 9.297 11.883 1 98.62 129 ILE A CA 1
ATOM 1016 C C . ILE A 1 129 ? -9.953 9.242 12.883 1 98.62 129 ILE A C 1
ATOM 1018 O O . ILE A 1 129 ? -10.82 8.367 12.797 1 98.62 129 ILE A O 1
ATOM 1022 N N . GLY A 1 130 ? -9.977 10.133 13.797 1 98.06 130 GLY A N 1
ATOM 1023 C CA . GLY A 1 130 ? -11.039 10.203 14.789 1 98.06 130 GLY A CA 1
ATOM 1024 C C . GLY A 1 130 ? -11.266 11.602 15.32 1 98.06 130 GLY A C 1
ATOM 1025 O O . GLY A 1 130 ? -10.727 12.57 14.781 1 98.06 130 GLY A O 1
ATOM 1026 N N . PRO A 1 131 ? -12.078 11.648 16.375 1 97.56 131 PRO A N 1
ATOM 1027 C CA . PRO A 1 131 ? -12.367 12.961 16.953 1 97.56 131 PRO A CA 1
ATOM 1028 C C . PRO A 1 131 ? -11.109 13.695 17.422 1 97.56 131 PRO A C 1
ATOM 1030 O O . PRO A 1 131 ? -10.188 13.07 17.953 1 97.56 131 PRO A O 1
ATOM 1033 N N . ALA A 1 132 ? -11.148 14.961 17.203 1 98 132 ALA A N 1
ATOM 1034 C CA . ALA A 1 132 ? -10.008 15.797 17.562 1 98 132 ALA A CA 1
ATOM 1035 C C . ALA A 1 132 ? -9.961 16.047 19.062 1 98 132 ALA A C 1
ATOM 1037 O O . ALA A 1 132 ? -10.984 15.953 19.75 1 98 132 ALA A O 1
ATOM 1038 N N . THR A 1 133 ? -8.727 16.25 19.547 1 97.12 133 THR A N 1
ATOM 1039 C CA . THR A 1 133 ? -8.555 16.812 20.875 1 97.12 133 THR A CA 1
ATOM 1040 C C . THR A 1 133 ? -9.211 18.188 20.984 1 97.12 133 THR A C 1
ATOM 1042 O O . THR A 1 133 ? -9.141 18.984 20.047 1 97.12 133 THR A O 1
ATOM 1045 N N . GLU A 1 134 ? -9.766 18.469 22.125 1 96.75 134 GLU A N 1
ATOM 1046 C CA . GLU A 1 134 ? -10.414 19.75 22.312 1 96.75 134 GLU A CA 1
ATOM 1047 C C . GLU A 1 134 ? -9.461 20.906 21.984 1 96.75 134 GLU A C 1
ATOM 1049 O O . GLU A 1 134 ? -8.336 20.938 22.484 1 96.75 134 GLU A O 1
ATOM 1054 N N . GLY A 1 135 ? -9.906 21.812 21.156 1 97.31 135 GLY A N 1
ATOM 1055 C CA . GLY A 1 135 ? -9.133 23 20.828 1 97.31 135 GLY A CA 1
ATOM 1056 C C . GLY A 1 135 ? -8.148 22.781 19.703 1 97.31 135 GLY A C 1
ATOM 1057 O O . GLY A 1 135 ? -7.434 23.703 19.297 1 97.31 135 GLY A O 1
ATOM 1058 N N . GLU A 1 136 ? -8.078 21.609 19.203 1 98.06 136 GLU A N 1
ATOM 1059 C CA . GLU A 1 136 ? -7.168 21.281 18.125 1 98.06 136 GLU A CA 1
ATOM 1060 C C . GLU A 1 136 ? -7.918 20.656 16.953 1 98.06 136 GLU A C 1
ATOM 1062 O O . GLU A 1 136 ? -9.141 20.516 16.984 1 98.06 136 GLU A O 1
ATOM 1067 N N . GLY A 1 137 ? -7.188 20.391 15.922 1 98.38 137 GLY A N 1
ATOM 1068 C CA . GLY A 1 137 ? -7.734 19.641 14.797 1 98.38 137 GLY A CA 1
ATOM 1069 C C . GLY A 1 137 ? -8.383 20.531 13.75 1 98.38 137 GLY A C 1
ATOM 1070 O O . GLY A 1 137 ? -8.359 21.75 13.867 1 98.38 137 GLY A O 1
ATOM 1071 N N . THR A 1 138 ? -8.812 19.875 12.695 1 98.44 138 THR A N 1
ATOM 1072 C CA . THR A 1 138 ? -9.555 20.469 11.586 1 98.44 138 THR A CA 1
ATOM 1073 C C . THR A 1 138 ? -10.883 19.75 11.367 1 98.44 138 THR A C 1
ATOM 1075 O O . THR A 1 138 ? -10.914 18.516 11.25 1 98.44 138 THR A O 1
ATOM 1078 N N . ASP A 1 139 ? -12.016 20.484 11.438 1 97.25 139 ASP A N 1
ATOM 1079 C CA . ASP A 1 139 ? -13.359 19.953 11.25 1 97.25 139 ASP A CA 1
ATOM 1080 C C . ASP A 1 139 ? -13.68 18.875 12.281 1 97.25 139 ASP A C 1
ATOM 1082 O O . ASP A 1 139 ? -14.344 17.891 11.977 1 97.25 139 ASP A O 1
ATOM 1086 N N . GLY A 1 140 ? -13.07 19.047 13.438 1 97.62 140 GLY A N 1
ATOM 1087 C CA . GLY A 1 140 ? -13.352 18.141 14.547 1 97.62 140 GLY A CA 1
ATOM 1088 C C . GLY A 1 140 ? -12.625 16.828 14.43 1 97.62 140 GLY A C 1
ATOM 1089 O O . GLY A 1 140 ? -12.93 15.875 15.156 1 97.62 140 GLY A O 1
ATOM 1090 N N . LEU A 1 141 ? -11.695 16.719 13.5 1 98.5 141 LEU A N 1
ATOM 1091 C CA . LEU A 1 141 ? -11.016 15.453 13.258 1 98.5 141 LEU A CA 1
ATOM 1092 C C . LEU A 1 141 ? -9.5 15.625 13.383 1 98.5 141 LEU A C 1
ATOM 1094 O O . LEU A 1 141 ? -8.977 16.719 13.188 1 98.5 141 LEU A O 1
ATOM 1098 N N . GLN A 1 142 ? -8.805 14.508 13.75 1 98.81 142 GLN A N 1
ATOM 1099 C CA . GLN A 1 142 ? -7.352 14.391 13.719 1 98.81 142 GLN A CA 1
ATOM 1100 C C . GLN A 1 142 ? -6.926 12.977 13.336 1 98.81 142 GLN A C 1
ATOM 1102 O O . GLN A 1 142 ? -7.676 12.016 13.547 1 98.81 142 GLN A O 1
ATOM 1107 N N . ILE A 1 143 ? -5.773 12.852 12.805 1 98.81 143 ILE A N 1
ATOM 1108 C CA . ILE A 1 143 ? -5.133 11.578 12.516 1 98.81 143 ILE A CA 1
ATOM 1109 C C . ILE A 1 143 ? -4.477 11.031 13.789 1 98.81 143 ILE A C 1
ATOM 1111 O O . ILE A 1 143 ? -3.689 11.727 14.43 1 98.81 143 ILE A O 1
ATOM 1115 N N . ARG A 1 144 ? -4.766 9.836 14.117 1 98.44 144 ARG A N 1
ATOM 1116 C CA . ARG A 1 144 ? -4.23 9.18 15.305 1 98.44 144 ARG A CA 1
ATOM 1117 C C . ARG A 1 144 ? -3.068 8.258 14.953 1 98.44 144 ARG A C 1
ATOM 1119 O O . ARG A 1 144 ? -2.271 7.891 15.812 1 98.44 144 ARG A O 1
ATOM 1126 N N . GLY A 1 145 ? -3.039 7.863 13.789 1 98.06 145 GLY A N 1
ATOM 1127 C CA . GLY A 1 145 ? -1.975 6.996 13.312 1 98.06 145 GLY A CA 1
ATOM 1128 C C . GLY A 1 145 ? -2.062 6.711 11.828 1 98.06 145 GLY A C 1
ATOM 1129 O O . GLY A 1 145 ? -3.082 6.992 11.195 1 98.06 145 GLY A O 1
ATOM 1130 N N . LEU A 1 146 ? -0.98 6.238 11.312 1 98.5 146 LEU A N 1
ATOM 1131 C CA . LEU A 1 146 ? -0.99 5.895 9.898 1 98.5 146 LEU A CA 1
ATOM 1132 C C . LEU A 1 146 ? 0.079 4.852 9.578 1 98.5 146 LEU A C 1
ATOM 1134 O O . LEU A 1 146 ? 1.059 4.723 10.32 1 98.5 146 LEU A O 1
ATOM 1138 N N . ARG A 1 147 ? -0.158 4.078 8.547 1 98.38 147 ARG A N 1
ATOM 1139 C CA . ARG A 1 147 ? 0.775 3.158 7.906 1 98.38 147 ARG A CA 1
ATOM 1140 C C . ARG A 1 147 ? 1.04 3.566 6.461 1 98.38 147 ARG A C 1
ATOM 1142 O O . ARG A 1 147 ? 0.118 3.957 5.742 1 98.38 147 ARG A O 1
ATOM 1149 N N . CYS A 1 148 ? 2.301 3.531 6.145 1 98 148 CYS A N 1
ATOM 1150 C CA . CYS A 1 148 ? 2.697 3.99 4.82 1 98 148 CYS A CA 1
ATOM 1151 C C . CYS A 1 148 ? 3.367 2.871 4.031 1 98 148 CYS A C 1
ATOM 1153 O O . CYS A 1 148 ? 4.129 2.082 4.594 1 98 148 CYS A O 1
ATOM 1155 N N . TYR A 1 149 ? 3.133 2.891 2.74 1 98.69 149 TYR A N 1
ATOM 1156 C CA . TYR A 1 149 ? 3.717 1.904 1.838 1 98.69 149 TYR A CA 1
ATOM 1157 C C . TYR A 1 149 ? 4.203 2.562 0.552 1 98.69 149 TYR A C 1
ATOM 1159 O O . TYR A 1 149 ? 3.412 3.139 -0.196 1 98.69 149 TYR A O 1
ATOM 1167 N N . TYR A 1 150 ? 5.41 2.523 0.284 1 98.19 150 TYR A N 1
ATOM 1168 C CA . TYR A 1 150 ? 6.09 3.033 -0.9 1 98.19 150 TYR A CA 1
ATOM 1169 C C . TYR A 1 150 ? 7.539 2.562 -0.941 1 98.19 150 TYR A C 1
ATOM 1171 O O . TYR A 1 150 ? 8.039 1.985 0.028 1 98.19 150 TYR A O 1
ATOM 1179 N N . ASP A 1 151 ? 8.172 2.73 -2.07 1 97 151 ASP A N 1
ATOM 1180 C CA . ASP A 1 151 ? 9.594 2.41 -2.182 1 97 151 ASP A CA 1
ATOM 1181 C C . ASP A 1 151 ? 10.453 3.477 -1.508 1 97 151 ASP A C 1
ATOM 1183 O O . ASP A 1 151 ? 10.656 4.559 -2.062 1 97 151 ASP A O 1
ATOM 1187 N N . VAL A 1 152 ? 11.055 3.137 -0.403 1 95.25 152 VAL A N 1
ATOM 1188 C CA . VAL A 1 152 ? 11.867 4.07 0.372 1 95.25 152 VAL A CA 1
ATOM 1189 C C . VAL A 1 152 ? 13.086 4.496 -0.445 1 95.25 152 VAL A C 1
ATOM 1191 O O . VAL A 1 152 ? 13.492 5.66 -0.406 1 95.25 152 VAL A O 1
ATOM 1194 N N . GLY A 1 153 ? 13.641 3.572 -1.15 1 93.81 153 GLY A N 1
ATOM 1195 C CA . GLY A 1 153 ? 14.797 3.885 -1.979 1 93.81 153 GLY A CA 1
ATOM 1196 C C . GLY A 1 153 ? 14.523 4.969 -3.004 1 93.81 153 GLY A C 1
ATOM 1197 O O . GLY A 1 153 ? 15.359 5.844 -3.23 1 93.81 153 GLY A O 1
ATOM 1198 N N . LEU A 1 154 ? 13.422 4.824 -3.611 1 94.69 154 LEU A N 1
ATOM 1199 C CA . LEU A 1 154 ? 13.023 5.816 -4.605 1 94.69 154 LEU A CA 1
ATOM 1200 C C . LEU A 1 154 ? 12.938 7.207 -3.982 1 94.69 154 LEU A C 1
ATOM 1202 O O . LEU A 1 154 ? 13.438 8.18 -4.547 1 94.69 154 LEU A O 1
ATOM 1206 N N . MET A 1 155 ? 12.312 7.336 -2.824 1 94.25 155 MET A N 1
ATOM 1207 C CA . MET A 1 155 ? 12.164 8.602 -2.113 1 94.25 155 MET A CA 1
ATOM 1208 C C . MET A 1 155 ? 13.523 9.156 -1.706 1 94.25 155 MET A C 1
ATOM 1210 O O . MET A 1 155 ? 13.797 10.344 -1.889 1 94.25 155 MET A O 1
ATOM 1214 N N . ARG A 1 156 ? 14.336 8.328 -1.178 1 93.5 156 ARG A N 1
ATOM 1215 C CA . ARG A 1 156 ? 15.656 8.75 -0.728 1 93.5 156 ARG A CA 1
ATOM 1216 C C . ARG A 1 156 ? 16.516 9.219 -1.901 1 93.5 156 ARG A C 1
ATOM 1218 O O . ARG A 1 156 ? 17.25 10.203 -1.785 1 93.5 156 ARG A O 1
ATOM 1225 N N . ALA A 1 157 ? 16.438 8.5 -2.98 1 94.5 157 ALA A N 1
ATOM 1226 C CA . ALA A 1 157 ? 17.188 8.898 -4.168 1 94.5 157 ALA A CA 1
ATOM 1227 C C . ALA A 1 157 ? 16.734 10.266 -4.668 1 94.5 157 ALA A C 1
ATOM 1229 O O . ALA A 1 157 ? 17.562 11.094 -5.055 1 94.5 157 ALA A O 1
ATOM 1230 N N . ALA A 1 158 ? 15.453 10.5 -4.688 1 95.56 158 ALA A N 1
ATOM 1231 C CA . ALA A 1 158 ? 14.93 11.797 -5.113 1 95.56 158 ALA A CA 1
ATOM 1232 C C . ALA A 1 158 ? 15.398 12.914 -4.191 1 95.56 158 ALA A C 1
ATOM 1234 O O . ALA A 1 158 ? 15.797 13.984 -4.66 1 95.56 158 ALA A O 1
ATOM 1235 N N . ALA A 1 159 ? 15.344 12.656 -2.91 1 95 159 ALA A N 1
ATOM 1236 C CA . ALA A 1 159 ? 15.797 13.648 -1.941 1 95 159 ALA A CA 1
ATOM 1237 C C . ALA A 1 159 ? 17.281 13.945 -2.111 1 95 159 ALA A C 1
ATOM 1239 O O . ALA A 1 159 ? 17.703 15.109 -2.055 1 95 159 ALA A O 1
ATOM 1240 N N . LYS A 1 160 ? 18.031 12.914 -2.287 1 94.62 160 LYS A N 1
ATOM 1241 C CA . LYS A 1 160 ? 19.469 13.07 -2.479 1 94.62 160 LYS A CA 1
ATOM 1242 C C . LYS A 1 160 ? 19.766 13.945 -3.691 1 94.62 160 LYS A C 1
ATOM 1244 O O . LYS A 1 160 ? 20.688 14.766 -3.66 1 94.62 160 LYS A O 1
ATOM 1249 N N . ALA A 1 161 ? 19 13.781 -4.703 1 95.38 161 ALA A N 1
ATOM 1250 C CA . ALA A 1 161 ? 19.172 14.594 -5.906 1 95.38 161 ALA A CA 1
ATOM 1251 C C . ALA A 1 161 ? 18.922 16.062 -5.613 1 95.38 161 ALA A C 1
ATOM 1253 O O . ALA A 1 161 ? 19.406 16.938 -6.332 1 95.38 161 ALA A O 1
ATOM 1254 N N . GLU A 1 162 ? 18.156 16.375 -4.566 1 95.69 162 GLU A N 1
ATOM 1255 C CA . GLU A 1 162 ? 17.891 17.734 -4.148 1 95.69 162 GLU A CA 1
ATOM 1256 C C . GLU A 1 162 ? 18.906 18.219 -3.119 1 95.69 162 GLU A C 1
ATOM 1258 O O . GLU A 1 162 ? 18.766 19.312 -2.566 1 95.69 162 GLU A O 1
ATOM 1263 N N . GLY A 1 163 ? 19.859 17.312 -2.777 1 93.69 163 GLY A N 1
ATOM 1264 C CA . GLY A 1 163 ? 20.906 17.672 -1.83 1 93.69 163 GLY A CA 1
ATOM 1265 C C . GLY A 1 163 ? 20.531 17.391 -0.389 1 93.69 163 GLY A C 1
ATOM 1266 O O . GLY A 1 163 ? 21.156 17.922 0.537 1 93.69 163 GLY A O 1
ATOM 1267 N N . VAL A 1 164 ? 19.516 16.609 -0.207 1 93.19 164 VAL A N 1
ATOM 1268 C CA . VAL A 1 164 ? 19.031 16.312 1.14 1 93.19 164 VAL A CA 1
ATOM 1269 C C . VAL A 1 164 ? 19.312 14.852 1.474 1 93.19 164 VAL A C 1
ATOM 1271 O O . VAL A 1 164 ? 18.984 13.961 0.687 1 93.19 164 VAL A O 1
ATOM 1274 N N . VAL A 1 165 ? 19.938 14.656 2.641 1 90.25 165 VAL A N 1
ATOM 1275 C CA . VAL A 1 165 ? 20.094 13.312 3.18 1 90.25 165 VAL A CA 1
ATOM 1276 C C . VAL A 1 165 ? 19.062 13.07 4.285 1 90.25 165 VAL A C 1
ATOM 1278 O O . VAL A 1 165 ? 19.062 13.766 5.305 1 90.25 165 VAL A O 1
ATOM 1281 N N . ILE A 1 166 ? 18.203 12.133 4.004 1 85.06 166 ILE A N 1
ATOM 1282 C CA . ILE A 1 166 ? 17.141 11.852 4.961 1 85.06 166 ILE A CA 1
ATOM 1283 C C . ILE A 1 166 ? 17.719 11.055 6.137 1 85.06 166 ILE A C 1
ATOM 1285 O O . ILE A 1 166 ? 18.297 9.984 5.949 1 85.06 166 ILE A O 1
ATOM 1289 N N . GLU A 1 167 ? 17.562 11.602 7.254 1 83.56 167 GLU A N 1
ATOM 1290 C CA . GLU A 1 167 ? 18.016 10.922 8.469 1 83.56 167 GLU A CA 1
ATOM 1291 C C . GLU A 1 167 ? 17.062 9.789 8.844 1 83.56 167 GLU A C 1
ATOM 1293 O O . GLU A 1 167 ? 15.867 9.836 8.531 1 83.56 167 GLU A O 1
ATOM 1298 N N . GLU A 1 168 ? 17.719 8.805 9.492 1 77.94 168 GLU A N 1
ATOM 1299 C CA . GLU A 1 168 ? 16.922 7.66 9.914 1 77.94 168 GLU A CA 1
ATOM 1300 C C . GLU A 1 168 ? 16.016 8.023 11.094 1 77.94 168 GLU A C 1
ATOM 1302 O O . GLU A 1 168 ? 16.469 8.688 12.031 1 77.94 168 GLU A O 1
ATOM 1307 N N . PHE A 1 169 ? 14.797 7.797 10.867 1 77.31 169 PHE A N 1
ATOM 1308 C CA . PHE A 1 169 ? 13.867 7.906 11.984 1 77.31 169 PHE A CA 1
ATOM 1309 C C . PHE A 1 169 ? 13.688 6.555 12.664 1 77.31 169 PHE A C 1
ATOM 1311 O O . PHE A 1 169 ? 13.172 5.609 12.062 1 77.31 169 PHE A O 1
ATOM 1318 N N . GLU A 1 170 ? 14.344 6.34 13.727 1 72 170 GLU A N 1
ATOM 1319 C CA . GLU A 1 170 ? 14.383 5.07 14.453 1 72 170 GLU A CA 1
ATOM 1320 C C . GLU A 1 170 ? 13.078 4.828 15.211 1 72 170 GLU A C 1
ATOM 1322 O O . GLU A 1 170 ? 12.367 5.773 15.539 1 72 170 GLU A O 1
ATOM 1327 N N . SER A 1 171 ? 12.828 3.48 15.273 1 71.94 171 SER A N 1
ATOM 1328 C CA . SER A 1 171 ? 11.711 3.057 16.109 1 71.94 171 SER A CA 1
ATOM 1329 C C . SER A 1 171 ? 11.961 3.404 17.578 1 71.94 171 SER A C 1
ATOM 1331 O O . SER A 1 171 ? 13.086 3.309 18.062 1 71.94 171 SER A O 1
ATOM 1333 N N . VAL A 1 172 ? 11.016 4.23 18.25 1 59.03 172 VAL A N 1
ATOM 1334 C CA . VAL A 1 172 ? 11.18 4.477 19.672 1 59.03 172 VAL A CA 1
ATOM 1335 C C . VAL A 1 172 ? 10.391 3.439 20.469 1 59.03 172 VAL A C 1
ATOM 1337 O O . VAL A 1 172 ? 9.32 3.008 20.047 1 59.03 172 VAL A O 1
ATOM 1340 N N . MET B 1 1 ? -22.688 7.289 -13.141 1 36.34 1 MET B N 1
ATOM 1341 C CA . MET B 1 1 ? -23.25 6.738 -11.914 1 36.34 1 MET B CA 1
ATOM 1342 C C . MET B 1 1 ? -22.297 5.742 -11.266 1 36.34 1 MET B C 1
ATOM 1344 O O . MET B 1 1 ? -21.531 5.07 -11.961 1 36.34 1 MET B O 1
ATOM 1348 N N . ALA B 1 2 ? -21.797 5.949 -10.031 1 44.78 2 ALA B N 1
ATOM 1349 C CA . ALA B 1 2 ? -20.891 4.988 -9.422 1 44.78 2 ALA B CA 1
ATOM 1350 C C . ALA B 1 2 ? -21.391 3.559 -9.594 1 44.78 2 ALA B C 1
ATOM 1352 O O . ALA B 1 2 ? -22.562 3.277 -9.359 1 44.78 2 ALA B O 1
ATOM 1353 N N . ALA B 1 3 ? -20.859 2.83 -10.555 1 55.25 3 ALA B N 1
ATOM 1354 C CA . ALA B 1 3 ? -21.266 1.451 -10.805 1 55.25 3 ALA B CA 1
ATOM 1355 C C . ALA B 1 3 ? -21.672 0.757 -9.508 1 55.25 3 ALA B C 1
ATOM 1357 O O . ALA B 1 3 ? -21.156 1.079 -8.438 1 55.25 3 ALA B O 1
ATOM 1358 N N . ASP B 1 4 ? -22.828 0.192 -9.484 1 75.62 4 ASP B N 1
ATOM 1359 C CA . ASP B 1 4 ? -23.328 -0.555 -8.336 1 75.62 4 ASP B CA 1
ATOM 1360 C C . ASP B 1 4 ? -22.281 -1.531 -7.809 1 75.62 4 ASP B C 1
ATOM 1362 O O . ASP B 1 4 ? -21.859 -2.434 -8.531 1 75.62 4 ASP B O 1
ATOM 1366 N N . THR B 1 5 ? -21.484 -1.039 -6.828 1 85.56 5 THR B N 1
ATOM 1367 C CA . THR B 1 5 ? -20.484 -1.915 -6.238 1 85.56 5 THR B CA 1
ATOM 1368 C C . THR B 1 5 ? -20.875 -2.326 -4.824 1 85.56 5 THR B C 1
ATOM 1370 O O . THR B 1 5 ? -21.672 -1.645 -4.18 1 85.56 5 THR B O 1
ATOM 1373 N N . THR B 1 6 ? -20.609 -3.576 -4.539 1 90.5 6 THR B N 1
ATOM 1374 C CA . THR B 1 6 ? -20.656 -4.004 -3.146 1 90.5 6 THR B CA 1
ATOM 1375 C C . THR B 1 6 ? -19.25 -4.031 -2.543 1 90.5 6 THR B C 1
ATOM 1377 O O . THR B 1 6 ? -18.266 -4.297 -3.242 1 90.5 6 THR B O 1
ATOM 1380 N N . THR B 1 7 ? -19.25 -3.732 -1.26 1 93.38 7 THR B N 1
ATOM 1381 C CA . THR B 1 7 ? -17.953 -3.658 -0.6 1 93.38 7 THR B CA 1
ATOM 1382 C C . THR B 1 7 ? -17.953 -4.457 0.701 1 93.38 7 THR B C 1
ATOM 1384 O O . THR B 1 7 ? -18.922 -4.391 1.469 1 93.38 7 THR B O 1
ATOM 1387 N N . LEU B 1 8 ? -16.969 -5.242 0.887 1 93.94 8 LEU B N 1
ATOM 1388 C CA . LEU B 1 8 ? -16.656 -5.902 2.148 1 93.94 8 LEU B CA 1
ATOM 1389 C C . LEU B 1 8 ? -15.32 -5.418 2.703 1 93.94 8 LEU B C 1
ATOM 1391 O O . LEU B 1 8 ? -14.32 -5.398 1.986 1 93.94 8 LEU B O 1
ATOM 1395 N N . SER B 1 9 ? -15.32 -4.949 3.896 1 93.88 9 SER B N 1
ATOM 1396 C CA . SER B 1 9 ? -14.086 -4.508 4.539 1 93.88 9 SER B CA 1
ATOM 1397 C C . SER B 1 9 ? -13.883 -5.203 5.883 1 93.88 9 SER B C 1
ATOM 1399 O O . SER B 1 9 ? -14.82 -5.316 6.676 1 93.88 9 SER B O 1
ATOM 1401 N N . LEU B 1 10 ? -12.695 -5.641 6.055 1 93.12 10 LEU B N 1
ATOM 1402 C CA . LEU B 1 10 ? -12.297 -6.305 7.289 1 93.12 10 LEU B CA 1
ATOM 1403 C C . LEU B 1 10 ? -11.055 -5.648 7.887 1 93.12 10 LEU B C 1
ATOM 1405 O O . LEU B 1 10 ? -10.211 -5.129 7.156 1 93.12 10 LEU B O 1
ATOM 1409 N N . SER B 1 11 ? -11.016 -5.699 9.195 1 91.75 11 SER B N 1
ATOM 1410 C CA . SER B 1 11 ? -9.82 -5.266 9.914 1 91.75 11 SER B CA 1
ATOM 1411 C C . SER B 1 11 ? -9.312 -6.355 10.852 1 91.75 11 SER B C 1
ATOM 1413 O O . SER B 1 11 ? -10.047 -7.285 11.188 1 91.75 11 SER B O 1
ATOM 1415 N N . ALA B 1 12 ? -8.07 -6.188 11.219 1 91.19 12 ALA B N 1
ATOM 1416 C CA . ALA B 1 12 ? -7.473 -7.172 12.117 1 91.19 12 ALA B CA 1
ATOM 1417 C C . ALA B 1 12 ? -8.344 -7.398 13.344 1 91.19 12 ALA B C 1
ATOM 1419 O O . ALA B 1 12 ? -9.016 -6.477 13.812 1 91.19 12 ALA B O 1
ATOM 1420 N N . PRO B 1 13 ? -8.414 -8.68 13.758 1 92.38 13 PRO B N 1
ATOM 1421 C CA . PRO B 1 13 ? -7.598 -9.82 13.328 1 92.38 13 PRO B CA 1
ATOM 1422 C C . PRO B 1 13 ? -8.203 -10.555 12.133 1 92.38 13 PRO B C 1
ATOM 1424 O O . PRO B 1 13 ? -9.422 -10.727 12.062 1 92.38 13 PRO B O 1
ATOM 1427 N N . ILE B 1 14 ? -7.34 -10.867 11.172 1 93.06 14 ILE B N 1
ATOM 1428 C CA . ILE B 1 14 ? -7.664 -11.617 9.969 1 93.06 14 ILE B CA 1
ATOM 1429 C C . ILE B 1 14 ? -6.66 -12.75 9.781 1 93.06 14 ILE B C 1
ATOM 1431 O O . ILE B 1 14 ? -5.469 -12.586 10.062 1 93.06 14 ILE B O 1
ATOM 1435 N N . SER B 1 15 ? -7.188 -13.875 9.445 1 92.94 15 SER B N 1
ATOM 1436 C CA . SER B 1 15 ? -6.285 -14.961 9.07 1 92.94 15 SER B CA 1
ATOM 1437 C C . SER B 1 15 ? -6.66 -15.539 7.707 1 92.94 15 SER B C 1
ATOM 1439 O O . SER B 1 15 ? -7.82 -15.477 7.297 1 92.94 15 SER B O 1
ATOM 1441 N N . LEU B 1 16 ? -5.641 -16.094 7.082 1 92.88 16 LEU B N 1
ATOM 1442 C CA . LEU B 1 16 ? -5.855 -16.672 5.762 1 92.88 16 LEU B CA 1
ATOM 1443 C C . LEU B 1 16 ? -6.934 -17.75 5.812 1 92.88 16 LEU B C 1
ATOM 1445 O O . LEU B 1 16 ? -7.75 -17.859 4.895 1 92.88 16 LEU B O 1
ATOM 1449 N N . SER B 1 17 ? -6.973 -18.531 6.836 1 92.56 17 SER B N 1
ATOM 1450 C CA . SER B 1 17 ? -7.875 -19.672 6.945 1 92.56 17 SER B CA 1
ATOM 1451 C C . SER B 1 17 ? -9.312 -19.219 7.164 1 92.56 17 SER B C 1
ATOM 1453 O O . SER B 1 17 ? -10.25 -20 6.969 1 92.56 17 SER B O 1
ATOM 1455 N N . SER B 1 18 ? -9.578 -18 7.555 1 92.56 18 SER B N 1
ATOM 1456 C CA . SER B 1 18 ? -10.922 -17.5 7.828 1 92.56 18 SER B CA 1
ATOM 1457 C C . SER B 1 18 ? -11.555 -16.891 6.586 1 92.56 18 SER B C 1
ATOM 1459 O O . SER B 1 18 ? -12.758 -16.641 6.555 1 92.56 18 SER B O 1
ATOM 1461 N N . LEU B 1 19 ? -10.797 -16.734 5.531 1 94.56 19 LEU B N 1
ATOM 1462 C CA . LEU B 1 19 ? -11.203 -15.93 4.387 1 94.56 19 LEU B CA 1
ATOM 1463 C C . LEU B 1 19 ? -12.266 -16.641 3.561 1 94.56 19 LEU B C 1
ATOM 1465 O O . LEU B 1 19 ? -13.258 -16.047 3.158 1 94.56 19 LEU B O 1
ATOM 1469 N N . PRO B 1 20 ? -12.156 -18 3.301 1 93.94 20 PRO B N 1
ATOM 1470 C CA . PRO B 1 20 ? -13.039 -18.656 2.338 1 93.94 20 PRO B CA 1
ATOM 1471 C C . PRO B 1 20 ? -14.508 -18.531 2.711 1 93.94 20 PRO B C 1
ATOM 1473 O O . PRO B 1 20 ? -15.367 -18.438 1.83 1 93.94 20 PRO B O 1
ATOM 1476 N N . GLY B 1 21 ? -14.891 -18.391 3.859 1 92.5 21 GLY B N 1
ATOM 1477 C CA . GLY B 1 21 ? -16.281 -18.328 4.254 1 92.5 21 GLY B CA 1
ATOM 1478 C C . GLY B 1 21 ? -16.875 -16.938 4.133 1 92.5 21 GLY B C 1
ATOM 1479 O O . GLY B 1 21 ? -18.094 -16.766 4.199 1 92.5 21 GLY B O 1
ATOM 1480 N N . LEU B 1 22 ? -16.125 -15.992 3.721 1 94.19 22 LEU B N 1
ATOM 1481 C CA . LEU B 1 22 ? -16.578 -14.609 3.814 1 94.19 22 LEU B CA 1
ATOM 1482 C C . LEU B 1 22 ? -16.969 -14.07 2.443 1 94.19 22 LEU B C 1
ATOM 1484 O O . LEU B 1 22 ? -17.844 -13.211 2.34 1 94.19 22 LEU B O 1
ATOM 1488 N N . HIS B 1 23 ? -16.344 -14.547 1.381 1 94.5 23 HIS B N 1
ATOM 1489 C CA . HIS B 1 23 ? -16.547 -14.062 0.021 1 94.5 23 HIS B CA 1
ATOM 1490 C C . HIS B 1 23 ? -15.852 -14.969 -0.997 1 94.5 23 HIS B C 1
ATOM 1492 O O . HIS B 1 23 ? -14.742 -15.438 -0.761 1 94.5 23 HIS B O 1
ATOM 1498 N N . PRO B 1 24 ? -16.422 -15.25 -2.137 1 94.81 24 PRO B N 1
ATOM 1499 C CA . PRO B 1 24 ? -15.789 -16.125 -3.129 1 94.81 24 PRO B CA 1
ATOM 1500 C C . PRO B 1 24 ? -14.391 -15.672 -3.52 1 94.81 24 PRO B C 1
ATOM 1502 O O . PRO B 1 24 ? -13.492 -16.5 -3.678 1 94.81 24 PRO B O 1
ATOM 1505 N N . VAL B 1 25 ? -14.164 -14.414 -3.703 1 97.12 25 VAL B N 1
ATOM 1506 C CA . VAL B 1 25 ? -12.852 -13.914 -4.094 1 97.12 25 VAL B CA 1
ATOM 1507 C C . VAL B 1 25 ? -11.844 -14.18 -2.979 1 97.12 25 VAL B C 1
ATOM 1509 O O . VAL B 1 25 ? -10.664 -14.414 -3.244 1 97.12 25 VAL B O 1
ATOM 1512 N N . LEU B 1 26 ? -12.289 -14.117 -1.746 1 97.81 26 LEU B N 1
ATOM 1513 C CA . LEU B 1 26 ? -11.398 -14.383 -0.622 1 97.81 26 LEU B CA 1
ATOM 1514 C C . LEU B 1 26 ? -11.078 -15.867 -0.521 1 97.81 26 LEU B C 1
ATOM 1516 O O . LEU B 1 26 ? -9.984 -16.234 -0.09 1 97.81 26 LEU B O 1
ATOM 1520 N N . ALA B 1 27 ? -12.039 -16.703 -0.906 1 97.94 27 ALA B N 1
ATOM 1521 C CA . ALA B 1 27 ? -11.734 -18.125 -1.032 1 97.94 27 ALA B CA 1
ATOM 1522 C C . ALA B 1 27 ? -10.648 -18.359 -2.078 1 97.94 27 ALA B C 1
ATOM 1524 O O . ALA B 1 27 ? -9.703 -19.125 -1.841 1 97.94 27 ALA B O 1
ATOM 1525 N N . PHE B 1 28 ? -10.836 -17.734 -3.197 1 98.44 28 PHE B N 1
ATOM 1526 C CA . PHE B 1 28 ? -9.836 -17.766 -4.254 1 98.44 28 PHE B CA 1
ATOM 1527 C C . PHE B 1 28 ? -8.477 -17.312 -3.73 1 98.44 28 PHE B C 1
ATOM 1529 O O . PHE B 1 28 ? -7.465 -17.984 -3.936 1 98.44 28 PHE B O 1
ATOM 1536 N N . TYR B 1 29 ? -8.445 -16.203 -2.998 1 98.44 29 TYR B N 1
ATOM 1537 C CA . TYR B 1 29 ? -7.188 -15.648 -2.51 1 98.44 29 TYR B CA 1
ATOM 1538 C C . TYR B 1 29 ? -6.543 -16.578 -1.495 1 98.44 29 TYR B C 1
ATOM 1540 O O . TYR B 1 29 ? -5.316 -16.719 -1.455 1 98.44 29 TYR B O 1
ATOM 1548 N N . ALA B 1 30 ? -7.344 -17.172 -0.66 1 97.75 30 ALA B N 1
ATOM 1549 C CA . ALA B 1 30 ? -6.805 -18.094 0.334 1 97.75 30 ALA B CA 1
ATOM 1550 C C . ALA B 1 30 ? -6.047 -19.234 -0.335 1 97.75 30 ALA B C 1
ATOM 1552 O O . ALA B 1 30 ? -4.969 -19.625 0.116 1 97.75 30 ALA B O 1
ATOM 1553 N N . LYS B 1 31 ? -6.555 -19.75 -1.388 1 97.62 31 LYS B N 1
ATOM 1554 C CA . LYS B 1 31 ? -5.871 -20.797 -2.146 1 97.62 31 LYS B CA 1
ATOM 1555 C C . LYS B 1 31 ? -4.598 -20.25 -2.795 1 97.62 31 LYS B C 1
ATOM 1557 O O . LYS B 1 31 ? -3.551 -20.906 -2.75 1 97.62 31 LYS B O 1
ATOM 1562 N N . TYR B 1 32 ? -4.734 -19.109 -3.369 1 97.94 32 TYR B N 1
ATOM 1563 C CA . TYR B 1 32 ? -3.582 -18.453 -3.99 1 97.94 32 TYR B CA 1
ATOM 1564 C C . TYR B 1 32 ? -2.459 -18.266 -2.979 1 97.94 32 TYR B C 1
ATOM 1566 O O . TYR B 1 32 ? -1.302 -18.578 -3.254 1 97.94 32 TYR B O 1
ATOM 1574 N N . GLY B 1 33 ? -2.807 -17.719 -1.825 1 95.94 33 GLY B N 1
ATOM 1575 C CA . GLY B 1 33 ? -1.827 -17.5 -0.773 1 95.94 33 GLY B CA 1
ATOM 1576 C C . GLY B 1 33 ? -1.103 -18.766 -0.361 1 95.94 33 GLY B C 1
ATOM 1577 O O . GLY B 1 33 ? 0.102 -18.734 -0.1 1 95.94 33 GLY B O 1
ATOM 1578 N N . LYS B 1 34 ? -1.841 -19.766 -0.293 1 94.69 34 LYS B N 1
ATOM 1579 C CA . LYS B 1 34 ? -1.236 -21.047 0.049 1 94.69 34 LYS B CA 1
ATOM 1580 C C . LYS B 1 34 ? -0.319 -21.547 -1.067 1 94.69 34 LYS B C 1
ATOM 1582 O O . LYS B 1 34 ? 0.832 -21.906 -0.817 1 94.69 34 LYS B O 1
ATOM 1587 N N . ASP B 1 35 ? -0.812 -21.547 -2.258 1 96 35 ASP B N 1
ATOM 1588 C CA . ASP B 1 35 ? -0.06 -22.047 -3.4 1 96 35 ASP B CA 1
ATOM 1589 C C . ASP B 1 35 ? 1.145 -21.156 -3.705 1 96 35 ASP B C 1
ATOM 1591 O O . ASP B 1 35 ? 2.123 -21.609 -4.301 1 96 35 ASP B O 1
ATOM 1595 N N . PHE B 1 36 ? 1.056 -19.891 -3.307 1 96.12 36 PHE B N 1
ATOM 1596 C CA . PHE B 1 36 ? 2.166 -18.969 -3.494 1 96.12 36 PHE B CA 1
ATOM 1597 C C . PHE B 1 36 ? 3.404 -19.453 -2.744 1 96.12 36 PHE B C 1
ATOM 1599 O O . PHE B 1 36 ? 4.531 -19.109 -3.117 1 96.12 36 PHE B O 1
ATOM 1606 N N . GLN B 1 37 ? 3.258 -20.25 -1.729 1 94.12 37 GLN B N 1
ATOM 1607 C CA . GLN B 1 37 ? 4.375 -20.828 -0.99 1 94.12 37 GLN B CA 1
ATOM 1608 C C . GLN B 1 37 ? 5.07 -21.906 -1.803 1 94.12 37 GLN B C 1
ATOM 1610 O O . GLN B 1 37 ? 6.195 -22.297 -1.49 1 94.12 37 GLN B O 1
ATOM 1615 N N . ASP B 1 38 ? 4.398 -22.422 -2.793 1 93.75 38 ASP B N 1
ATOM 1616 C CA . ASP B 1 38 ? 4.918 -23.453 -3.678 1 93.75 38 ASP B CA 1
ATOM 1617 C C . ASP B 1 38 ? 5.062 -22.938 -5.105 1 93.75 38 ASP B C 1
ATOM 1619 O O . ASP B 1 38 ? 4.586 -23.562 -6.051 1 93.75 38 ASP B O 1
ATOM 1623 N N . LEU B 1 39 ? 5.711 -21.828 -5.262 1 92.06 39 LEU B N 1
ATOM 1624 C CA . LEU B 1 39 ? 5.855 -21.125 -6.527 1 92.06 39 LEU B CA 1
ATOM 1625 C C . LEU B 1 39 ? 6.438 -22.047 -7.598 1 92.06 39 LEU B C 1
ATOM 1627 O O . LEU B 1 39 ? 6.051 -21.953 -8.766 1 92.06 39 LEU B O 1
ATOM 1631 N N . ALA B 1 40 ? 7.301 -22.906 -7.227 1 89.81 40 ALA B N 1
ATOM 1632 C CA . ALA B 1 40 ? 8.023 -23.75 -8.172 1 89.81 40 ALA B CA 1
ATOM 1633 C C . ALA B 1 40 ? 7.086 -24.766 -8.828 1 89.81 40 ALA B C 1
ATOM 1635 O O . ALA B 1 40 ? 7.273 -25.141 -9.992 1 89.81 40 ALA B O 1
ATOM 1636 N N . THR B 1 41 ? 6.094 -25.156 -8.156 1 93.31 41 THR B N 1
ATOM 1637 C CA . THR B 1 41 ? 5.273 -26.25 -8.648 1 93.31 41 THR B CA 1
ATOM 1638 C C . THR B 1 41 ? 3.871 -25.766 -9.008 1 93.31 41 THR B C 1
ATOM 1640 O O . THR B 1 41 ? 3.068 -26.516 -9.555 1 93.31 41 THR B O 1
ATOM 1643 N N . THR B 1 42 ? 3.539 -24.578 -8.68 1 96.62 42 THR B N 1
ATOM 1644 C CA . THR B 1 42 ? 2.236 -24.031 -9.023 1 96.62 42 THR B CA 1
ATOM 1645 C C . THR B 1 42 ? 2.262 -23.406 -10.414 1 96.62 42 THR B C 1
ATOM 1647 O O . THR B 1 42 ? 3.111 -22.562 -10.703 1 96.62 42 THR B O 1
ATOM 1650 N N . PRO B 1 43 ? 1.371 -23.891 -11.289 1 97.31 43 PRO B N 1
ATOM 1651 C CA . PRO B 1 43 ? 1.34 -23.25 -12.609 1 97.31 43 PRO B CA 1
ATOM 1652 C C . PRO B 1 43 ? 0.786 -21.828 -12.57 1 97.31 43 PRO B C 1
ATOM 1654 O O . PRO B 1 43 ? -0.217 -21.578 -11.898 1 97.31 43 PRO B O 1
ATOM 1657 N N . ALA B 1 44 ? 1.363 -20.922 -13.32 1 97.69 44 ALA B N 1
ATOM 1658 C CA . ALA B 1 44 ? 0.97 -19.516 -13.312 1 97.69 44 ALA B CA 1
ATOM 1659 C C . ALA B 1 44 ? -0.469 -19.344 -13.797 1 97.69 44 ALA B C 1
ATOM 1661 O O . ALA B 1 44 ? -1.18 -18.438 -13.336 1 97.69 44 ALA B O 1
ATOM 1662 N N . GLU B 1 45 ? -0.925 -20.188 -14.742 1 98.25 45 GLU B N 1
ATOM 1663 C CA . GLU B 1 45 ? -2.246 -20.047 -15.344 1 98.25 45 GLU B CA 1
ATOM 1664 C C . GLU B 1 45 ? -3.35 -20.375 -14.344 1 98.25 45 GLU B C 1
ATOM 1666 O O . GLU B 1 45 ? -4.523 -20.094 -14.586 1 98.25 45 GLU B O 1
ATOM 1671 N N . ALA B 1 46 ? -3 -21 -13.25 1 98.5 46 ALA B N 1
ATOM 1672 C CA . ALA B 1 46 ? -3.973 -21.25 -12.188 1 98.5 46 ALA B CA 1
ATOM 1673 C C . ALA B 1 46 ? -4.477 -19.953 -11.578 1 98.5 46 ALA B C 1
ATOM 1675 O O . ALA B 1 46 ? -5.586 -19.891 -11.047 1 98.5 46 ALA B O 1
ATOM 1676 N N . TYR B 1 47 ? -3.676 -18.812 -11.766 1 98.75 47 TYR B N 1
ATOM 1677 C CA . TYR B 1 47 ? -4.055 -17.656 -10.969 1 98.75 47 TYR B CA 1
ATOM 1678 C C . TYR B 1 47 ? -3.975 -16.375 -11.805 1 98.75 47 TYR B C 1
ATOM 1680 O O . TYR B 1 47 ? -4.574 -15.359 -11.453 1 98.75 47 TYR B O 1
ATOM 1688 N N . TYR B 1 48 ? -3.314 -16.391 -12.898 1 98.81 48 TYR B N 1
ATOM 1689 C CA . TYR B 1 48 ? -3.137 -15.172 -13.68 1 98.81 48 TYR B CA 1
ATOM 1690 C C . TYR B 1 48 ? -3.596 -15.375 -15.117 1 98.81 48 TYR B C 1
ATOM 1692 O O . TYR B 1 48 ? -3.352 -16.422 -15.711 1 98.81 48 TYR B O 1
ATOM 1700 N N . THR B 1 49 ? -4.258 -14.359 -15.656 1 98.75 49 THR B N 1
ATOM 1701 C CA . THR B 1 49 ? -4.516 -14.367 -17.094 1 98.75 49 THR B CA 1
ATOM 1702 C C . THR B 1 49 ? -3.219 -14.172 -17.875 1 98.75 49 THR B C 1
ATOM 1704 O O . THR B 1 49 ? -2.242 -13.641 -17.344 1 98.75 49 THR B O 1
ATOM 1707 N N . ARG B 1 50 ? -3.248 -14.547 -19.078 1 98.31 50 ARG B N 1
ATOM 1708 C CA . ARG B 1 50 ? -2.059 -14.5 -19.922 1 98.31 50 ARG B CA 1
ATOM 1709 C C . ARG B 1 50 ? -1.515 -13.086 -20.031 1 98.31 50 ARG B C 1
ATOM 1711 O O . ARG B 1 50 ? -0.3 -12.875 -20.016 1 98.31 50 ARG B O 1
ATOM 1718 N N . GLU B 1 51 ? -2.406 -12.094 -20.094 1 97.81 51 GLU B N 1
ATOM 1719 C CA . GLU B 1 51 ? -2.004 -10.711 -20.328 1 97.81 51 GLU B CA 1
ATOM 1720 C C . GLU B 1 51 ? -2.035 -9.898 -19.031 1 97.81 51 GLU B C 1
ATOM 1722 O O . GLU B 1 51 ? -2.137 -8.672 -19.062 1 97.81 51 GLU B O 1
ATOM 1727 N N . ALA B 1 52 ? -2.016 -10.602 -17.906 1 98.44 52 ALA B N 1
ATOM 1728 C CA . ALA B 1 52 ? -2.051 -9.898 -16.625 1 98.44 52 ALA B CA 1
ATOM 1729 C C . ALA B 1 52 ? -0.92 -8.875 -16.531 1 98.44 52 ALA B C 1
ATOM 1731 O O . ALA B 1 52 ? 0.156 -9.078 -17.109 1 98.44 52 ALA B O 1
ATOM 1732 N N . TYR B 1 53 ? -1.126 -7.77 -15.773 1 98.25 53 TYR B N 1
ATOM 1733 C CA . TYR B 1 53 ? -0.107 -6.742 -15.586 1 98.25 53 TYR B CA 1
ATOM 1734 C C . TYR B 1 53 ? 0.286 -6.637 -14.117 1 98.25 53 TYR B C 1
ATOM 1736 O O . TYR B 1 53 ? -0.463 -7.059 -13.234 1 98.25 53 TYR B O 1
ATOM 1744 N N . ILE B 1 54 ? 1.479 -6.082 -13.906 1 98 54 ILE B N 1
ATOM 1745 C CA . ILE B 1 54 ? 1.936 -5.758 -12.562 1 98 54 ILE B CA 1
ATOM 1746 C C . ILE B 1 54 ? 2.58 -4.375 -12.555 1 98 54 ILE B C 1
ATOM 1748 O O . ILE B 1 54 ? 3.334 -4.027 -13.469 1 98 54 ILE B O 1
ATOM 1752 N N . ASN B 1 55 ? 2.182 -3.521 -11.617 1 97.44 55 ASN B N 1
ATOM 1753 C CA . ASN B 1 55 ? 2.846 -2.266 -11.289 1 97.44 55 ASN B CA 1
ATOM 1754 C C . ASN B 1 55 ? 3.688 -2.391 -10.016 1 97.44 55 ASN B C 1
ATOM 1756 O O . ASN B 1 55 ? 3.158 -2.686 -8.945 1 97.44 55 ASN B O 1
ATOM 1760 N N . LEU B 1 56 ? 4.941 -2.146 -10.172 1 96.38 56 LEU B N 1
ATOM 1761 C CA . LEU B 1 56 ? 5.883 -2.318 -9.07 1 96.38 56 LEU B CA 1
ATOM 1762 C C . LEU B 1 56 ? 6.012 -1.032 -8.258 1 96.38 56 LEU B C 1
ATOM 1764 O O . LEU B 1 56 ? 5.684 0.051 -8.75 1 96.38 56 LEU B O 1
ATOM 1768 N N . PRO B 1 57 ? 6.504 -1.131 -7.004 1 96.12 57 PRO B N 1
ATOM 1769 C CA . PRO B 1 57 ? 6.523 0.02 -6.098 1 96.12 57 PRO B CA 1
ATOM 1770 C C . PRO B 1 57 ? 7.414 1.153 -6.605 1 96.12 57 PRO B C 1
ATOM 1772 O O . PRO B 1 57 ? 7.211 2.312 -6.234 1 96.12 57 PRO B O 1
ATOM 1775 N N . HIS B 1 58 ? 8.375 0.876 -7.395 1 93.25 58 HIS B N 1
ATOM 1776 C CA . HIS B 1 58 ? 9.297 1.91 -7.84 1 93.25 58 HIS B CA 1
ATOM 1777 C C . HIS B 1 58 ? 8.867 2.5 -9.18 1 93.25 58 HIS B C 1
ATOM 1779 O O . HIS B 1 58 ? 9.633 3.221 -9.82 1 93.25 58 HIS B O 1
ATOM 1785 N N . GLY B 1 59 ? 7.656 2.061 -9.656 1 91.44 59 GLY B N 1
ATOM 1786 C CA . GLY B 1 59 ? 7.055 2.732 -10.797 1 91.44 59 GLY B CA 1
ATOM 1787 C C . GLY B 1 59 ? 7.133 1.918 -12.078 1 91.44 59 GLY B C 1
ATOM 1788 O O . GLY B 1 59 ? 6.43 2.211 -13.047 1 91.44 59 GLY B O 1
ATOM 1789 N N . ALA B 1 60 ? 7.969 0.933 -12.125 1 92.5 60 ALA B N 1
ATOM 1790 C CA . ALA B 1 60 ? 8.023 0.066 -13.297 1 92.5 60 ALA B CA 1
ATOM 1791 C C . ALA B 1 60 ? 6.766 -0.787 -13.414 1 92.5 60 ALA B C 1
ATOM 1793 O O . ALA B 1 60 ? 6.098 -1.055 -12.414 1 92.5 60 ALA B O 1
ATOM 1794 N N . SER B 1 61 ? 6.441 -1.081 -14.633 1 95.94 61 SER B N 1
ATOM 1795 C CA . SER B 1 61 ? 5.324 -1.981 -14.906 1 95.94 61 SER B CA 1
ATOM 1796 C C . SER B 1 61 ? 5.617 -2.889 -16.094 1 95.94 61 SER B C 1
ATOM 1798 O O . SER B 1 61 ? 6.406 -2.535 -16.969 1 95.94 61 SER B O 1
ATOM 1800 N N . PHE B 1 62 ? 5.051 -4.039 -16.078 1 96.38 62 PHE B N 1
ATOM 1801 C CA . PHE B 1 62 ? 5.148 -4.941 -17.219 1 96.38 62 PHE B CA 1
ATOM 1802 C C . PHE B 1 62 ? 3.945 -5.875 -17.266 1 96.38 62 PHE B C 1
ATOM 1804 O O . PHE B 1 62 ? 3.107 -5.871 -16.359 1 96.38 62 PHE B O 1
ATOM 1811 N N . MET B 1 63 ? 3.83 -6.605 -18.422 1 97.31 63 MET B N 1
ATOM 1812 C CA . MET B 1 63 ? 2.709 -7.516 -18.641 1 97.31 63 MET B CA 1
ATOM 1813 C C . MET B 1 63 ? 3.203 -8.93 -18.922 1 97.31 63 MET B C 1
ATOM 1815 O O . MET B 1 63 ? 4.371 -9.125 -19.266 1 97.31 63 MET B O 1
ATOM 1819 N N . GLY B 1 64 ? 2.299 -9.82 -18.719 1 97.5 64 GLY B N 1
ATOM 1820 C CA . GLY B 1 64 ? 2.561 -11.211 -19.031 1 97.5 64 GLY B CA 1
ATOM 1821 C C . GLY B 1 64 ? 2.643 -12.102 -17.812 1 97.5 64 GLY B C 1
ATOM 1822 O O . GLY B 1 64 ? 3.537 -11.93 -16.984 1 97.5 64 GLY B O 1
ATOM 1823 N N . ARG B 1 65 ? 1.758 -13.062 -17.75 1 97.75 65 ARG B N 1
ATOM 1824 C CA . ARG B 1 65 ? 1.645 -13.945 -16.594 1 97.75 65 ARG B CA 1
ATOM 1825 C C . ARG B 1 65 ? 2.953 -14.68 -16.328 1 97.75 65 ARG B C 1
ATOM 1827 O O . ARG B 1 65 ? 3.363 -14.844 -15.172 1 97.75 65 ARG B O 1
ATOM 1834 N N . ASP B 1 66 ? 3.629 -15.141 -17.422 1 96.19 66 ASP B N 1
ATOM 1835 C CA . ASP B 1 66 ? 4.871 -15.891 -17.234 1 96.19 66 ASP B CA 1
ATOM 1836 C C . ASP B 1 66 ? 5.977 -14.992 -16.688 1 96.19 66 ASP B C 1
ATOM 1838 O O . ASP B 1 66 ? 6.77 -15.422 -15.844 1 96.19 66 ASP B O 1
ATOM 1842 N N . ARG B 1 67 ? 5.98 -13.789 -17.156 1 95.75 67 ARG B N 1
ATOM 1843 C CA . ARG B 1 67 ? 6.961 -12.828 -16.672 1 95.75 67 ARG B CA 1
ATOM 1844 C C . ARG B 1 67 ? 6.688 -12.461 -15.211 1 95.75 67 ARG B C 1
ATOM 1846 O O . ARG B 1 67 ? 7.613 -12.359 -14.406 1 95.75 67 ARG B O 1
ATOM 1853 N N . ILE B 1 68 ? 5.418 -12.281 -14.859 1 97 68 ILE B N 1
ATOM 1854 C CA . ILE B 1 68 ? 5.031 -12 -13.477 1 97 68 ILE B CA 1
ATOM 1855 C C . ILE B 1 68 ? 5.453 -13.164 -12.578 1 97 68 ILE B C 1
ATOM 1857 O O . ILE B 1 68 ? 6.023 -12.945 -11.508 1 97 68 ILE B O 1
ATOM 1861 N N . TRP B 1 69 ? 5.215 -14.352 -13.023 1 96.75 69 TRP B N 1
ATOM 1862 C CA . TRP B 1 69 ? 5.539 -15.531 -12.227 1 96.75 69 TRP B CA 1
ATOM 1863 C C . TRP B 1 69 ? 7.047 -15.68 -12.062 1 96.75 69 TRP B C 1
ATOM 1865 O O . TRP B 1 69 ? 7.527 -16.031 -10.984 1 96.75 69 TRP B O 1
ATOM 1875 N N . ALA B 1 70 ? 7.801 -15.391 -13.125 1 94.25 70 ALA B N 1
ATOM 1876 C CA . ALA B 1 70 ? 9.258 -15.391 -13.039 1 94.25 70 ALA B CA 1
ATOM 1877 C C . ALA B 1 70 ? 9.75 -14.352 -12.031 1 94.25 70 ALA B C 1
ATOM 1879 O O . ALA B 1 70 ? 10.68 -14.617 -11.258 1 94.25 70 ALA B O 1
ATOM 1880 N N . PHE B 1 71 ? 9.156 -13.25 -12.047 1 94.31 71 PHE B N 1
ATOM 1881 C CA . PHE B 1 71 ? 9.469 -12.195 -11.086 1 94.31 71 PHE B CA 1
ATOM 1882 C C . PHE B 1 71 ? 9.242 -12.68 -9.664 1 94.31 71 PHE B C 1
ATOM 1884 O O . PHE B 1 71 ? 10.117 -12.523 -8.805 1 94.31 71 PHE B O 1
ATOM 1891 N N . TYR B 1 72 ? 8.078 -13.32 -9.352 1 95.75 72 TYR B N 1
ATOM 1892 C CA . TYR B 1 72 ? 7.766 -13.805 -8.016 1 95.75 72 TYR B CA 1
ATOM 1893 C C . TYR B 1 72 ? 8.734 -14.906 -7.594 1 95.75 72 TYR B C 1
ATOM 1895 O O . TYR B 1 72 ? 9.164 -14.953 -6.438 1 95.75 72 TYR B O 1
ATOM 1903 N N . LYS B 1 73 ? 9.086 -15.75 -8.508 1 93.94 73 LYS B N 1
ATOM 1904 C CA . LYS B 1 73 ? 10.047 -16.797 -8.203 1 93.94 73 LYS B CA 1
ATOM 1905 C C . LYS B 1 73 ? 11.398 -16.219 -7.801 1 93.94 73 LYS B C 1
ATOM 1907 O O . LYS B 1 73 ? 12.047 -16.719 -6.875 1 93.94 73 LYS B O 1
ATOM 1912 N N . GLN B 1 74 ? 11.75 -15.211 -8.492 1 91.75 74 GLN B N 1
ATOM 1913 C CA . GLN B 1 74 ? 13.023 -14.578 -8.172 1 91.75 74 GLN B CA 1
ATOM 1914 C C . GLN B 1 74 ? 12.969 -13.883 -6.816 1 91.75 74 GLN B C 1
ATOM 1916 O O . GLN B 1 74 ? 13.867 -14.047 -5.988 1 91.75 74 GLN B O 1
ATOM 1921 N N . MET B 1 75 ? 11.93 -13.156 -6.57 1 90.81 75 MET B N 1
ATOM 1922 C CA . MET B 1 75 ? 11.836 -12.273 -5.406 1 90.81 75 MET B CA 1
ATOM 1923 C C . MET B 1 75 ? 11.5 -13.07 -4.152 1 90.81 75 MET B C 1
ATOM 1925 O O . MET B 1 75 ? 12.109 -12.867 -3.1 1 90.81 75 MET B O 1
ATOM 1929 N N . TYR B 1 76 ? 10.531 -13.961 -4.262 1 94.88 76 TYR B N 1
ATOM 1930 C CA . TYR B 1 76 ? 10.023 -14.648 -3.082 1 94.88 76 TYR B CA 1
ATOM 1931 C C . TYR B 1 76 ? 10.547 -16.078 -3.016 1 94.88 76 TYR B C 1
ATOM 1933 O O . TYR B 1 76 ? 10.57 -16.688 -1.943 1 94.88 76 TYR B O 1
ATOM 1941 N N . GLY B 1 77 ? 10.969 -16.609 -4.09 1 92.62 77 GLY B N 1
ATOM 1942 C CA . GLY B 1 77 ? 11.477 -17.969 -4.141 1 92.62 77 GLY B CA 1
ATOM 1943 C C . GLY B 1 77 ? 12.844 -18.109 -3.5 1 92.62 77 GLY B C 1
ATOM 1944 O O . GLY B 1 77 ? 13.289 -19.234 -3.229 1 92.62 77 GLY B O 1
ATOM 1945 N N . ALA B 1 78 ? 13.484 -17.047 -3.205 1 91.88 78 ALA B N 1
ATOM 1946 C CA . ALA B 1 78 ? 14.812 -17.047 -2.607 1 91.88 78 ALA B CA 1
ATOM 1947 C C . ALA B 1 78 ? 14.758 -17.484 -1.147 1 91.88 78 ALA B C 1
ATOM 1949 O O . ALA B 1 78 ? 15.797 -17.781 -0.542 1 91.88 78 ALA B O 1
ATOM 1950 N N . PHE B 1 79 ? 13.562 -17.625 -0.601 1 96.31 79 PHE B N 1
ATOM 1951 C CA . PHE B 1 79 ? 13.414 -17.844 0.833 1 96.31 79 PHE B CA 1
ATOM 1952 C C . PHE B 1 79 ? 12.82 -19.219 1.114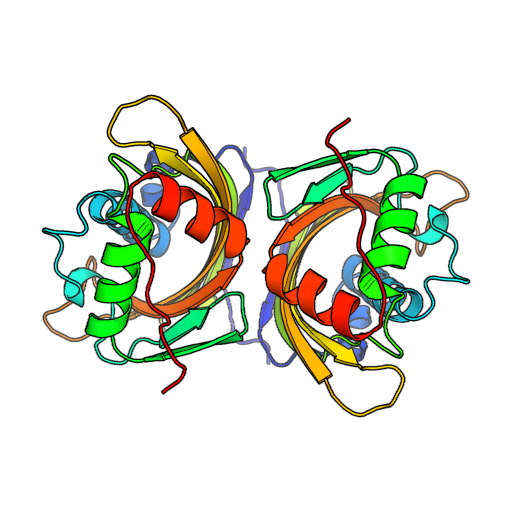 1 96.31 79 PHE B C 1
ATOM 1954 O O . PHE B 1 79 ? 12.078 -19.766 0.289 1 96.31 79 PHE B O 1
ATOM 1961 N N . ARG B 1 80 ? 13.164 -19.688 2.311 1 95.75 80 ARG B N 1
ATOM 1962 C CA . ARG B 1 80 ? 12.609 -20.969 2.729 1 95.75 80 ARG B CA 1
ATOM 1963 C C . ARG B 1 80 ? 11.086 -20.922 2.789 1 95.75 80 ARG B C 1
ATOM 1965 O O . ARG B 1 80 ? 10.406 -21.875 2.428 1 95.75 80 ARG B O 1
ATOM 1972 N N . ALA B 1 81 ? 10.625 -19.859 3.338 1 96.06 81 ALA B N 1
ATOM 1973 C CA . ALA B 1 81 ? 9.195 -19.594 3.451 1 96.06 81 ALA B CA 1
ATOM 1974 C C . ALA B 1 81 ? 8.922 -18.094 3.451 1 96.06 81 ALA B C 1
ATOM 1976 O O . ALA B 1 81 ? 9.805 -17.281 3.785 1 96.06 81 ALA B O 1
ATOM 1977 N N . ASN B 1 82 ? 7.762 -17.719 3.041 1 96.69 82 ASN B N 1
ATOM 1978 C CA . ASN B 1 82 ? 7.355 -16.312 3.053 1 96.69 82 ASN B CA 1
ATOM 1979 C C . ASN B 1 82 ? 5.879 -16.156 3.412 1 96.69 82 ASN B C 1
ATOM 1981 O O . ASN B 1 82 ? 5.098 -15.633 2.623 1 96.69 82 ASN B O 1
ATOM 1985 N N . PRO B 1 83 ? 5.5 -16.609 4.59 1 96.38 83 PRO B N 1
ATOM 1986 C CA . PRO B 1 83 ? 4.094 -16.547 5 1 96.38 83 PRO B CA 1
ATOM 1987 C C . PRO B 1 83 ? 3.637 -15.109 5.277 1 96.38 83 PRO B C 1
ATOM 1989 O O . PRO B 1 83 ? 4.461 -14.242 5.578 1 96.38 83 PRO B O 1
ATOM 1992 N N . ILE B 1 84 ? 2.336 -14.875 5.062 1 96.25 84 ILE B N 1
ATOM 1993 C CA . ILE B 1 84 ? 1.731 -13.68 5.645 1 96.25 84 ILE B CA 1
ATOM 1994 C C . ILE B 1 84 ? 1.629 -13.836 7.16 1 96.25 84 ILE B C 1
ATOM 1996 O O . ILE B 1 84 ? 0.949 -14.742 7.648 1 96.25 84 ILE B O 1
ATOM 2000 N N . GLU B 1 85 ? 2.232 -13.016 7.906 1 95.88 85 GLU B N 1
ATOM 2001 C CA . GLU B 1 85 ? 2.307 -13.172 9.359 1 95.88 85 GLU B CA 1
ATOM 2002 C C . GLU B 1 85 ? 1.218 -12.359 10.055 1 95.88 85 GLU B C 1
ATOM 2004 O O . GLU B 1 85 ? 0.783 -12.711 11.156 1 95.88 85 GLU B O 1
ATOM 2009 N N . GLN B 1 86 ? 0.888 -11.305 9.469 1 95.38 86 GLN B N 1
ATOM 2010 C CA . GLN B 1 86 ? -0.104 -10.414 10.062 1 95.38 86 GLN B CA 1
ATOM 2011 C C . GLN B 1 86 ? -0.877 -9.656 8.984 1 95.38 86 GLN B C 1
ATOM 2013 O O . GLN B 1 86 ? -0.28 -9 8.133 1 95.38 86 GLN B O 1
ATOM 2018 N N . PHE B 1 87 ? -2.199 -9.82 9.07 1 95.88 87 PHE B N 1
ATOM 2019 C CA . PHE B 1 87 ? -3.057 -8.977 8.258 1 95.88 87 PHE B CA 1
ATOM 2020 C C . PHE B 1 87 ? -3.443 -7.707 9.008 1 95.88 87 PHE B C 1
ATOM 2022 O O . PHE B 1 87 ? -3.668 -7.746 10.219 1 95.88 87 PHE B O 1
ATOM 2029 N N . TYR B 1 88 ? -3.549 -6.609 8.258 1 95.56 88 TYR B N 1
ATOM 2030 C CA . TYR B 1 88 ? -4.09 -5.391 8.852 1 95.56 88 TYR B CA 1
ATOM 2031 C C . TYR B 1 88 ? -5.492 -5.105 8.32 1 95.56 88 TYR B C 1
ATOM 2033 O O . TYR B 1 88 ? -6.465 -5.125 9.078 1 95.56 88 TYR B O 1
ATOM 2041 N N . THR B 1 89 ? -5.621 -4.848 7.07 1 95.56 89 THR B N 1
ATOM 2042 C CA . THR B 1 89 ? -6.922 -4.566 6.469 1 95.56 89 THR B CA 1
ATOM 2043 C C . THR B 1 89 ? -7.078 -5.316 5.148 1 95.56 89 THR B C 1
ATOM 2045 O O . THR B 1 89 ? -6.09 -5.605 4.469 1 95.56 89 THR B O 1
ATOM 2048 N N . LEU B 1 90 ? -8.25 -5.676 4.887 1 96.31 90 LEU B N 1
ATOM 2049 C CA . LEU B 1 90 ? -8.664 -6.277 3.623 1 96.31 90 LEU B CA 1
ATOM 2050 C C . LEU B 1 90 ? -9.969 -5.648 3.129 1 96.31 90 LEU B C 1
ATOM 2052 O O . LEU B 1 90 ? -10.898 -5.445 3.908 1 96.31 90 LEU B O 1
ATOM 2056 N N . THR B 1 91 ? -10.039 -5.258 1.854 1 96 91 THR B N 1
ATOM 2057 C CA . THR B 1 91 ? -11.266 -4.734 1.26 1 96 91 THR B CA 1
ATOM 2058 C C . THR B 1 91 ? -11.531 -5.383 -0.096 1 96 91 THR B C 1
ATOM 2060 O O . THR B 1 91 ? -10.633 -5.461 -0.938 1 96 91 THR B O 1
ATOM 2063 N N . VAL B 1 92 ? -12.688 -5.902 -0.225 1 96.81 92 VAL B N 1
ATOM 2064 C CA . VAL B 1 92 ? -13.156 -6.398 -1.513 1 96.81 92 VAL B CA 1
ATOM 2065 C C . VAL B 1 92 ? -14.195 -5.43 -2.09 1 96.81 92 VAL B C 1
ATOM 2067 O O . VAL B 1 92 ? -15.18 -5.098 -1.428 1 96.81 92 VAL B O 1
ATOM 2070 N N . VAL B 1 93 ? -13.945 -4.953 -3.254 1 95.5 93 VAL B N 1
ATOM 2071 C CA . VAL B 1 93 ? -14.93 -4.195 -4.02 1 95.5 93 VAL B CA 1
ATOM 2072 C C . VAL B 1 93 ? -15.352 -4.992 -5.254 1 95.5 93 VAL B C 1
ATOM 2074 O O . VAL B 1 93 ? -14.508 -5.336 -6.09 1 95.5 93 VAL B O 1
ATOM 2077 N N . SER B 1 94 ? -16.625 -5.273 -5.297 1 95.12 94 SER B N 1
ATOM 2078 C CA . SER B 1 94 ? -17.141 -6.086 -6.398 1 95.12 94 SER B CA 1
ATOM 2079 C C . SER B 1 94 ? -18.125 -5.301 -7.254 1 95.12 94 SER B C 1
ATOM 2081 O O . SER B 1 94 ? -18.953 -4.559 -6.727 1 95.12 94 SER B O 1
ATOM 2083 N N . ASP B 1 95 ? -17.953 -5.504 -8.547 1 91.38 95 ASP B N 1
ATOM 2084 C CA . ASP B 1 95 ? -18.969 -4.906 -9.414 1 91.38 95 ASP B CA 1
A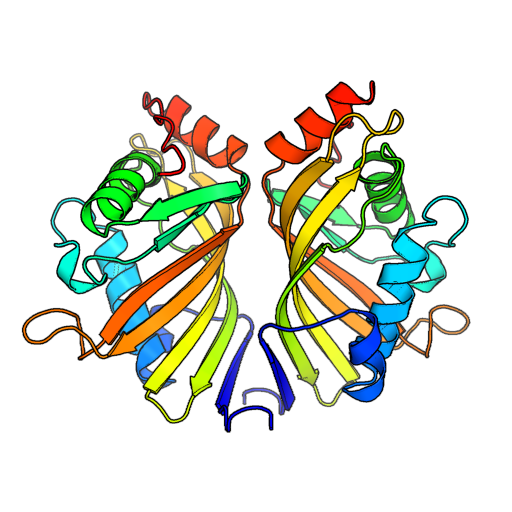TOM 2085 C C . ASP B 1 95 ? -19.922 -5.965 -9.945 1 91.38 95 ASP B C 1
ATOM 2087 O O . ASP B 1 95 ? -19.781 -7.152 -9.641 1 91.38 95 ASP B O 1
ATOM 2091 N N . ALA B 1 96 ? -20.953 -5.465 -10.68 1 87.75 96 ALA B N 1
ATOM 2092 C CA . ALA B 1 96 ? -22.031 -6.344 -11.141 1 87.75 96 ALA B CA 1
ATOM 2093 C C . ALA B 1 96 ? -21.531 -7.285 -12.234 1 87.75 96 ALA B C 1
ATOM 2095 O O . ALA B 1 96 ? -22.141 -8.328 -12.492 1 87.75 96 ALA B O 1
ATOM 2096 N N . ALA B 1 97 ? -20.438 -6.98 -12.836 1 87.69 97 ALA B N 1
ATOM 2097 C CA . ALA B 1 97 ? -19.922 -7.773 -13.945 1 87.69 97 ALA B CA 1
ATOM 2098 C C . ALA B 1 97 ? -19.047 -8.914 -13.438 1 87.69 97 ALA B C 1
ATOM 2100 O O . ALA B 1 97 ? -18.531 -9.711 -14.227 1 87.69 97 ALA B O 1
ATOM 2101 N N . GLY B 1 98 ? -18.875 -8.938 -12.141 1 89.5 98 GLY B N 1
ATOM 2102 C CA . GLY B 1 98 ? -18.094 -10.023 -11.57 1 89.5 98 GLY B CA 1
ATOM 2103 C C . GLY B 1 98 ? -16.609 -9.695 -11.445 1 89.5 98 GLY B C 1
ATOM 2104 O O . GLY B 1 98 ? -15.789 -10.586 -11.258 1 89.5 98 GLY B O 1
ATOM 2105 N N . THR B 1 99 ? -16.297 -8.508 -11.672 1 94.31 99 THR B N 1
ATOM 2106 C CA . THR B 1 99 ? -14.938 -8.047 -11.43 1 94.31 99 THR B CA 1
ATOM 2107 C C . THR B 1 99 ? -14.781 -7.547 -9.992 1 94.31 99 THR B C 1
ATOM 2109 O O . THR B 1 99 ? -15.688 -6.922 -9.445 1 94.31 99 THR B O 1
ATOM 2112 N N . HIS B 1 100 ? -13.625 -7.895 -9.453 1 97.19 100 HIS B N 1
ATOM 2113 C CA . HIS B 1 100 ? -13.352 -7.562 -8.055 1 97.19 100 HIS B CA 1
ATOM 2114 C C . HIS B 1 100 ? -12.016 -6.844 -7.91 1 97.19 100 HIS B C 1
ATOM 2116 O O . HIS B 1 100 ? -11.039 -7.199 -8.578 1 97.19 100 HIS B O 1
ATOM 2122 N N . THR B 1 101 ? -11.992 -5.848 -7.137 1 97.31 101 THR B N 1
ATOM 2123 C CA . THR B 1 101 ? -10.75 -5.281 -6.629 1 97.31 101 THR B CA 1
ATOM 2124 C C . THR B 1 101 ? -10.508 -5.715 -5.184 1 97.31 101 THR B C 1
ATOM 2126 O O . THR B 1 101 ? -11.367 -5.523 -4.324 1 97.31 101 THR B O 1
ATOM 2129 N N . LEU B 1 102 ? -9.43 -6.359 -4.969 1 98.06 102 LEU B N 1
ATOM 2130 C CA . LEU B 1 102 ? -9.062 -6.855 -3.646 1 98.06 102 LEU B CA 1
ATOM 2131 C C . LEU B 1 102 ? -7.852 -6.105 -3.1 1 98.06 102 LEU B C 1
ATOM 2133 O O . LEU B 1 102 ? -6.754 -6.203 -3.65 1 98.06 102 LEU B O 1
ATOM 2137 N N . HIS B 1 103 ? -8.047 -5.348 -2.074 1 97.94 103 HIS B N 1
ATOM 2138 C CA . HIS B 1 103 ? -6.984 -4.656 -1.345 1 97.94 103 HIS B CA 1
ATOM 2139 C C . HIS B 1 103 ? -6.52 -5.477 -0.145 1 97.94 103 HIS B C 1
ATOM 2141 O O . HIS B 1 103 ? -7.312 -5.773 0.753 1 97.94 103 HIS B O 1
ATOM 2147 N N . MET B 1 104 ? -5.234 -5.809 -0.127 1 97.88 104 MET B N 1
ATOM 2148 C CA . MET B 1 104 ? -4.672 -6.617 0.951 1 97.88 104 MET B CA 1
ATOM 2149 C C . MET B 1 104 ? -3.527 -5.879 1.641 1 97.88 104 MET B C 1
ATOM 2151 O O . MET B 1 104 ? -2.533 -5.531 1.003 1 97.88 104 MET B O 1
ATOM 2155 N N . GLU B 1 105 ? -3.684 -5.633 2.906 1 98.5 105 GLU B N 1
ATOM 2156 C CA . GLU B 1 105 ? -2.641 -5.023 3.729 1 98.5 105 GLU B CA 1
ATOM 2157 C C . GLU B 1 105 ? -2.111 -6.012 4.766 1 98.5 105 GLU B C 1
ATOM 2159 O O . GLU B 1 105 ? -2.854 -6.461 5.637 1 98.5 105 GLU B O 1
ATOM 2164 N N . TYR B 1 106 ? -0.796 -6.305 4.703 1 98 106 TYR B N 1
ATOM 2165 C CA . TYR B 1 106 ? -0.271 -7.332 5.594 1 98 106 TYR B CA 1
ATOM 2166 C C . TYR B 1 106 ? 1.234 -7.184 5.773 1 98 106 TYR B C 1
ATOM 2168 O O . TYR B 1 106 ? 1.859 -6.332 5.137 1 98 106 TYR B O 1
ATOM 2176 N N . VAL B 1 107 ? 1.751 -7.941 6.715 1 97.94 107 VAL B N 1
ATOM 2177 C CA . VAL B 1 107 ? 3.189 -8.125 6.871 1 97.94 107 VAL B CA 1
ATOM 2178 C C . VAL B 1 107 ? 3.586 -9.523 6.414 1 97.94 107 VAL B C 1
ATOM 2180 O O . VAL B 1 107 ? 2.994 -10.516 6.844 1 97.94 107 VAL B O 1
ATOM 2183 N N . ARG B 1 108 ? 4.504 -9.562 5.508 1 97.56 108 ARG B N 1
ATOM 2184 C CA . ARG B 1 108 ? 5.059 -10.828 5.043 1 97.56 108 ARG B CA 1
ATOM 2185 C C . ARG B 1 108 ? 6.398 -11.125 5.711 1 97.56 108 ARG B C 1
ATOM 2187 O O . ARG B 1 108 ? 7.254 -10.242 5.809 1 97.56 108 ARG B O 1
ATOM 2194 N N . GLY B 1 109 ? 6.566 -12.367 6.184 1 97.62 109 GLY B N 1
ATOM 2195 C CA . GLY B 1 109 ? 7.844 -12.797 6.73 1 97.62 109 GLY B CA 1
ATOM 2196 C C . GLY B 1 109 ? 8.688 -13.578 5.742 1 97.62 109 GLY B C 1
ATOM 2197 O O . GLY B 1 109 ? 8.305 -14.664 5.316 1 97.62 109 GLY B O 1
ATOM 2198 N N . LEU B 1 110 ? 9.797 -13.008 5.418 1 97.69 110 LEU B N 1
ATOM 2199 C CA . LEU B 1 110 ? 10.773 -13.719 4.59 1 97.69 110 LEU B CA 1
ATOM 2200 C C . LEU B 1 110 ? 11.719 -14.539 5.453 1 97.69 110 LEU B C 1
ATOM 2202 O O . LEU B 1 110 ? 12.641 -13.992 6.066 1 97.69 110 LEU B O 1
ATOM 2206 N N . HIS B 1 111 ? 11.5 -15.844 5.484 1 98.06 111 HIS B N 1
ATOM 2207 C CA . HIS B 1 111 ? 12.289 -16.734 6.316 1 98.06 111 HIS B CA 1
ATOM 2208 C C . HIS B 1 111 ? 13.547 -17.203 5.59 1 98.06 111 HIS B C 1
ATOM 2210 O O . HIS B 1 111 ? 13.461 -17.781 4.508 1 98.06 111 HIS B O 1
ATOM 2216 N N . SER B 1 112 ? 14.656 -17 6.23 1 97.25 112 SER B N 1
ATOM 2217 C CA . SER B 1 112 ? 15.93 -17.375 5.617 1 97.25 112 SER B CA 1
ATOM 2218 C C . SER B 1 112 ? 16.062 -18.875 5.48 1 97.25 112 SER B C 1
ATOM 2220 O O . SER B 1 112 ? 15.438 -19.625 6.242 1 97.25 112 SER B O 1
ATOM 2222 N N . ASN B 1 113 ? 16.891 -19.281 4.562 1 96.19 113 ASN B N 1
ATOM 2223 C CA . ASN B 1 113 ? 17.078 -20.688 4.277 1 96.19 113 ASN B CA 1
ATOM 2224 C C . ASN B 1 113 ? 17.75 -21.422 5.434 1 96.19 113 ASN B C 1
ATOM 2226 O O . ASN B 1 113 ? 17.484 -22.594 5.684 1 96.19 113 ASN B O 1
ATOM 2230 N N . ASN B 1 114 ? 18.609 -20.688 6.129 1 95.5 114 ASN B N 1
ATOM 2231 C CA . ASN B 1 114 ? 19.312 -21.312 7.238 1 95.5 114 ASN B CA 1
ATOM 2232 C C . ASN B 1 114 ? 18.609 -21.078 8.57 1 95.5 114 ASN B C 1
ATOM 2234 O O . ASN B 1 114 ? 19.172 -21.344 9.633 1 95.5 114 ASN B O 1
ATOM 2238 N N . ASP B 1 115 ? 17.469 -20.469 8.57 1 93.31 115 ASP B N 1
ATOM 2239 C CA . ASP B 1 115 ? 16.594 -20.219 9.711 1 93.31 115 ASP B CA 1
ATOM 2240 C C . ASP B 1 115 ? 17.25 -19.25 10.695 1 93.31 115 ASP B C 1
ATOM 2242 O O . ASP B 1 115 ? 16.938 -19.25 11.883 1 93.31 115 ASP B O 1
ATOM 2246 N N . SER B 1 116 ? 18.094 -18.375 10.18 1 93.75 116 SER B N 1
ATOM 2247 C CA . SER B 1 116 ? 18.828 -17.469 11.07 1 93.75 116 SER B CA 1
ATOM 2248 C C . SER B 1 116 ? 18.094 -16.141 11.227 1 93.75 116 SER B C 1
ATOM 2250 O O . SER B 1 116 ? 18.359 -15.391 12.164 1 93.75 116 SER B O 1
ATOM 2252 N N . SER B 1 117 ? 17.25 -15.867 10.312 1 96.12 117 SER B N 1
ATOM 2253 C CA . SER B 1 117 ? 16.625 -14.555 10.367 1 96.12 117 SER B CA 1
ATOM 2254 C C . SER B 1 117 ? 15.266 -14.562 9.68 1 96.12 117 SER B C 1
ATOM 2256 O O . SER B 1 117 ? 14.969 -15.445 8.875 1 96.12 117 SER B O 1
ATOM 2258 N N . ILE B 1 118 ? 14.406 -13.758 10.102 1 97.38 118 ILE B N 1
ATOM 2259 C CA . ILE B 1 118 ? 13.148 -13.43 9.445 1 97.38 118 ILE B CA 1
ATOM 2260 C C . ILE B 1 118 ? 13.102 -11.93 9.133 1 97.38 118 ILE B C 1
ATOM 2262 O O . ILE B 1 118 ? 13.195 -11.102 10.039 1 97.38 118 ILE B O 1
ATOM 2266 N N . THR B 1 119 ? 13.086 -11.555 7.84 1 97.25 119 THR B N 1
ATOM 2267 C CA . THR B 1 119 ? 12.836 -10.172 7.445 1 97.25 119 THR B CA 1
ATOM 2268 C C . THR B 1 119 ? 11.344 -9.914 7.281 1 97.25 119 THR B C 1
ATOM 2270 O O . THR B 1 119 ? 10.688 -10.547 6.445 1 97.25 119 THR B O 1
ATOM 2273 N N . ARG B 1 120 ? 10.82 -9.086 8.07 1 97.69 120 ARG B N 1
ATOM 2274 C CA . ARG B 1 120 ? 9.406 -8.734 7.996 1 97.69 120 ARG B CA 1
ATOM 2275 C C . ARG B 1 120 ? 9.195 -7.527 7.09 1 97.69 120 ARG B C 1
ATOM 2277 O O . ARG B 1 120 ? 9.789 -6.469 7.301 1 97.69 120 ARG B O 1
ATOM 2284 N N . VAL B 1 121 ? 8.359 -7.699 6.082 1 97.75 121 VAL B N 1
ATOM 2285 C CA . VAL B 1 121 ? 8.141 -6.684 5.059 1 97.75 121 VAL B CA 1
ATOM 2286 C C . VAL B 1 121 ? 6.676 -6.25 5.066 1 97.75 121 VAL B C 1
ATOM 2288 O O . VAL B 1 121 ? 5.793 -7 4.637 1 97.75 121 VAL B O 1
ATOM 2291 N N . PRO B 1 122 ? 6.363 -5.008 5.59 1 98.44 122 PRO B N 1
ATOM 2292 C CA . PRO B 1 122 ? 5.012 -4.484 5.391 1 98.44 122 PRO B CA 1
ATOM 2293 C C . PRO B 1 122 ? 4.668 -4.281 3.916 1 98.44 122 PRO B C 1
ATOM 2295 O O . PRO B 1 122 ? 5.477 -3.744 3.158 1 98.44 122 PRO B O 1
ATOM 2298 N N . GLN B 1 123 ? 3.441 -4.758 3.492 1 98.56 123 GLN B N 1
ATOM 2299 C CA . GLN B 1 123 ? 3.088 -4.715 2.078 1 98.56 123 GLN B CA 1
ATOM 2300 C C . GLN B 1 123 ? 1.599 -4.434 1.893 1 98.56 123 GLN B C 1
ATOM 2302 O O . GLN B 1 123 ? 0.779 -4.824 2.727 1 98.56 123 GLN B O 1
ATOM 2307 N N . VAL B 1 124 ? 1.346 -3.744 0.825 1 98.75 124 VAL B N 1
ATOM 2308 C CA . VAL B 1 124 ? -0.012 -3.684 0.292 1 98.75 124 VAL B CA 1
ATOM 2309 C C . VAL B 1 124 ? -0.024 -4.191 -1.148 1 98.75 124 VAL B C 1
ATOM 2311 O O . VAL B 1 124 ? 0.835 -3.82 -1.951 1 98.75 124 VAL B O 1
ATOM 2314 N N . PHE B 1 125 ? -0.908 -5.09 -1.458 1 98.75 125 PHE B N 1
ATOM 2315 C CA . PHE B 1 125 ? -1.2 -5.531 -2.816 1 98.75 125 PHE B CA 1
ATOM 2316 C C . PHE B 1 125 ? -2.652 -5.242 -3.178 1 98.75 125 PHE B C 1
ATOM 2318 O O . PHE B 1 125 ? -3.555 -5.449 -2.363 1 98.75 125 PHE B O 1
ATOM 2325 N N . VAL B 1 126 ? -2.863 -4.691 -4.332 1 98.69 126 VAL B N 1
ATOM 2326 C CA . VAL B 1 126 ? -4.195 -4.48 -4.887 1 98.69 126 VAL B CA 1
ATOM 2327 C C . VAL B 1 126 ? -4.379 -5.328 -6.141 1 98.69 126 VAL B C 1
ATOM 2329 O O . VAL B 1 126 ? -3.689 -5.121 -7.145 1 98.69 126 VAL B O 1
ATOM 2332 N N . TYR B 1 127 ? -5.324 -6.234 -6.078 1 98.69 127 TYR B N 1
ATOM 2333 C CA . TYR B 1 127 ? -5.543 -7.176 -7.168 1 98.69 127 TYR B CA 1
ATOM 2334 C C . TYR B 1 127 ? -6.805 -6.824 -7.949 1 98.69 127 TYR B C 1
ATOM 2336 O O . TYR B 1 127 ? -7.82 -6.445 -7.359 1 98.69 127 TYR B O 1
ATOM 2344 N N . GLU B 1 128 ? -6.711 -6.91 -9.195 1 98.31 128 GLU B N 1
ATOM 2345 C CA . GLU B 1 128 ? -7.887 -6.984 -10.062 1 98.31 128 GLU B CA 1
ATOM 2346 C C . GLU B 1 128 ? -8.18 -8.43 -10.461 1 98.31 128 GLU B C 1
ATOM 2348 O O . GLU B 1 128 ? -7.391 -9.055 -11.172 1 98.31 128 GLU B O 1
ATOM 2353 N N . ILE B 1 129 ? -9.305 -8.898 -10.016 1 98.62 129 ILE B N 1
ATOM 2354 C CA . ILE B 1 129 ? -9.672 -10.305 -10.188 1 98.62 129 ILE B CA 1
ATOM 2355 C C . ILE B 1 129 ? -10.984 -10.398 -10.961 1 98.62 129 ILE B C 1
ATOM 2357 O O . ILE B 1 129 ? -11.914 -9.633 -10.703 1 98.62 129 ILE B O 1
ATOM 2361 N N . GLY B 1 130 ? -11.07 -11.297 -11.867 1 98.06 130 GLY B N 1
ATOM 2362 C CA . GLY B 1 130 ? -12.281 -11.508 -12.656 1 98.06 130 GLY B CA 1
ATOM 2363 C C . GLY B 1 130 ? -12.43 -12.938 -13.148 1 98.06 130 GLY B C 1
ATOM 2364 O O . GLY B 1 130 ? -11.68 -13.828 -12.727 1 98.06 130 GLY B O 1
ATOM 2365 N N . PRO B 1 131 ? -13.422 -13.094 -14.023 1 97.5 131 PRO B N 1
ATOM 2366 C CA . PRO B 1 131 ? -13.648 -14.43 -14.555 1 97.5 131 PRO B CA 1
ATOM 2367 C C . PRO B 1 131 ? -12.414 -15.016 -15.25 1 97.5 131 PRO B C 1
ATOM 2369 O O . PRO B 1 131 ? -11.688 -14.289 -15.93 1 97.5 131 PRO B O 1
ATOM 2372 N N . ALA B 1 132 ? -12.258 -16.281 -15.031 1 97.94 132 ALA B N 1
ATOM 2373 C CA . ALA B 1 132 ? -11.109 -16.984 -15.602 1 97.94 132 ALA B CA 1
ATOM 2374 C C . ALA B 1 132 ? -11.312 -17.25 -17.094 1 97.94 132 ALA B C 1
ATOM 2376 O O . ALA B 1 132 ? -12.445 -17.281 -17.578 1 97.94 132 ALA B O 1
ATOM 2377 N N . THR B 1 133 ? -10.164 -17.297 -17.797 1 97.12 133 THR B N 1
ATOM 2378 C CA . THR B 1 133 ? -10.18 -17.828 -19.156 1 97.12 133 THR B CA 1
ATOM 2379 C C . THR B 1 133 ? -10.672 -19.281 -19.141 1 97.12 133 THR B C 1
ATOM 2381 O O . THR B 1 133 ? -10.344 -20.047 -18.25 1 97.12 133 THR B O 1
ATOM 2384 N N . GLU B 1 134 ? -11.391 -19.641 -20.172 1 96.75 134 GLU B N 1
ATOM 2385 C CA . GLU B 1 134 ? -11.906 -21 -20.25 1 96.75 134 GLU B CA 1
ATOM 2386 C C . GLU B 1 134 ? -10.781 -22.031 -20.125 1 96.75 134 GLU B C 1
ATOM 2388 O O . GLU B 1 134 ? -9.766 -21.922 -20.812 1 96.75 134 GLU B O 1
ATOM 2393 N N . GLY B 1 135 ? -10.961 -22.969 -19.234 1 97.25 135 GLY B N 1
ATOM 2394 C CA . GLY B 1 135 ? -10.008 -24.062 -19.047 1 97.25 135 GLY B CA 1
ATOM 2395 C C . GLY B 1 135 ? -8.867 -2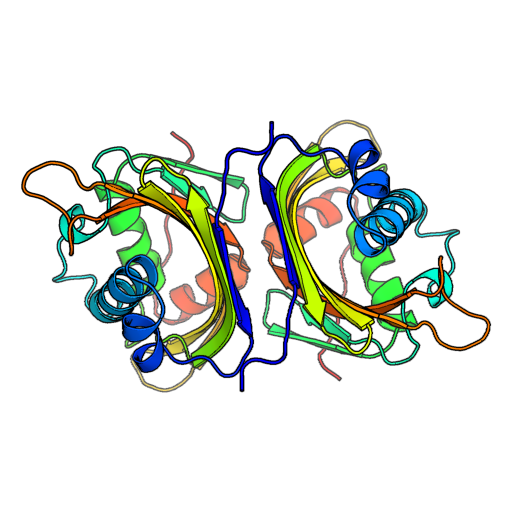3.703 -18.125 1 97.25 135 GLY B C 1
ATOM 2396 O O . GLY B 1 135 ? -7.992 -24.531 -17.859 1 97.25 135 GLY B O 1
ATOM 2397 N N . GLU B 1 136 ? -8.844 -22.516 -17.641 1 98.12 136 GLU B N 1
ATOM 2398 C CA . GLU B 1 136 ? -7.793 -22.062 -16.734 1 98.12 136 GLU B CA 1
ATOM 2399 C C . GLU B 1 136 ? -8.383 -21.516 -15.445 1 98.12 136 GLU B C 1
ATOM 2401 O O . GLU B 1 136 ? -9.602 -21.531 -15.258 1 98.12 136 GLU B O 1
ATOM 2406 N N . GLY B 1 137 ? -7.516 -21.172 -14.57 1 98.38 137 GLY B N 1
ATOM 2407 C CA . GLY B 1 137 ? -7.934 -20.484 -13.359 1 98.38 137 GLY B CA 1
ATOM 2408 C C . GLY B 1 137 ? -8.258 -21.422 -12.219 1 98.38 137 GLY B C 1
ATOM 2409 O O . GLY B 1 137 ? -8.109 -22.641 -12.344 1 98.38 137 GLY B O 1
ATOM 2410 N N . THR B 1 138 ? -8.57 -20.812 -11.086 1 98.44 138 THR B N 1
ATOM 2411 C CA . THR B 1 138 ? -9 -21.484 -9.867 1 98.44 138 THR B CA 1
ATOM 2412 C C . THR B 1 138 ? -10.344 -20.922 -9.398 1 98.44 138 THR B C 1
ATOM 2414 O O . THR B 1 138 ? -10.508 -19.703 -9.273 1 98.44 138 THR B O 1
ATOM 2417 N N . ASP B 1 139 ? -11.375 -21.781 -9.258 1 97.25 139 ASP B N 1
ATOM 2418 C CA . ASP B 1 139 ? -12.719 -21.422 -8.812 1 97.25 139 ASP B CA 1
ATOM 2419 C C . ASP B 1 139 ? -13.352 -20.406 -9.766 1 97.25 139 ASP B C 1
ATOM 2421 O O . ASP B 1 139 ? -14.062 -19.5 -9.328 1 97.25 139 ASP B O 1
ATOM 2425 N N . GLY B 1 140 ? -12.945 -20.516 -11.008 1 97.56 140 GLY B N 1
ATOM 2426 C CA . GLY B 1 140 ? -13.531 -19.672 -12.039 1 97.56 140 GLY B CA 1
ATOM 2427 C C . GLY B 1 140 ? -12.953 -18.266 -12.047 1 97.56 140 GLY B C 1
ATOM 2428 O O . GLY B 1 140 ? -13.5 -17.375 -12.703 1 97.56 140 GLY B O 1
ATOM 2429 N N . LEU B 1 141 ? -11.898 -18.047 -11.305 1 98.5 141 LEU B N 1
ATOM 2430 C CA . LEU B 1 141 ? -11.336 -16.703 -11.18 1 98.5 141 LEU B CA 1
ATOM 2431 C C . LEU B 1 141 ? -9.867 -16.688 -11.586 1 98.5 141 LEU B C 1
ATOM 2433 O O . LEU B 1 141 ? -9.188 -17.719 -11.5 1 98.5 141 LEU B O 1
ATOM 2437 N N . GLN B 1 142 ? -9.391 -15.492 -12.078 1 98.81 142 GLN B N 1
ATOM 2438 C CA . GLN B 1 142 ? -7.98 -15.195 -12.305 1 98.81 142 GLN B CA 1
ATOM 2439 C C . GLN B 1 142 ? -7.668 -13.734 -12 1 98.81 142 GLN B C 1
ATOM 2441 O O . GLN B 1 142 ? -8.555 -12.883 -12.062 1 98.81 142 GLN B O 1
ATOM 2446 N N . ILE B 1 143 ? -6.461 -13.484 -11.68 1 98.81 143 ILE B N 1
ATOM 2447 C CA . ILE B 1 143 ? -5.941 -12.133 -11.508 1 98.81 143 ILE B CA 1
ATOM 2448 C C . ILE B 1 143 ? -5.594 -11.531 -12.867 1 98.81 143 ILE B C 1
ATOM 2450 O O . ILE B 1 143 ? -4.863 -12.133 -13.648 1 98.81 143 ILE B O 1
ATOM 2454 N N . ARG B 1 144 ? -6.09 -10.375 -13.125 1 98.44 144 ARG B N 1
ATOM 2455 C CA . ARG B 1 144 ? -5.859 -9.672 -14.391 1 98.44 144 ARG B CA 1
ATOM 2456 C C . ARG B 1 144 ? -4.77 -8.617 -14.242 1 98.44 144 ARG B C 1
ATOM 2458 O O . ARG B 1 144 ? -4.195 -8.172 -15.234 1 98.44 144 ARG B O 1
ATOM 2465 N N . GLY B 1 145 ? -4.574 -8.203 -13.102 1 98.06 145 GLY B N 1
ATOM 2466 C CA . GLY B 1 145 ? -3.551 -7.211 -12.82 1 98.06 145 GLY B CA 1
ATOM 2467 C C . GLY B 1 145 ? -3.396 -6.922 -11.336 1 98.06 145 GLY B C 1
ATOM 2468 O O . GLY B 1 145 ? -4.242 -7.316 -10.531 1 98.06 145 GLY B O 1
ATOM 2469 N N . LEU B 1 146 ? -2.311 -6.324 -11.023 1 98.44 146 LEU B N 1
ATOM 2470 C CA . LEU B 1 146 ? -2.1 -5.965 -9.625 1 98.44 146 LEU B CA 1
ATOM 2471 C C . LEU B 1 146 ? -1.128 -4.793 -9.5 1 98.44 146 LEU B C 1
ATOM 2473 O O . LEU B 1 146 ? -0.327 -4.551 -10.406 1 98.44 146 LEU B O 1
ATOM 2477 N N . ARG B 1 147 ? -1.258 -4.039 -8.445 1 98.44 147 ARG B N 1
ATOM 2478 C CA . ARG B 1 147 ? -0.344 -3.002 -7.98 1 98.44 147 ARG B CA 1
ATOM 2479 C C . ARG B 1 147 ? 0.234 -3.354 -6.613 1 98.44 147 ARG B C 1
ATOM 2481 O O . ARG B 1 147 ? -0.481 -3.842 -5.738 1 98.44 147 ARG B O 1
ATOM 2488 N N . CYS B 1 148 ? 1.518 -3.15 -6.523 1 98 148 CYS B N 1
ATOM 2489 C CA . CYS B 1 148 ? 2.211 -3.547 -5.305 1 98 148 CYS B CA 1
ATOM 2490 C C . CYS B 1 148 ? 2.871 -2.346 -4.637 1 98 148 CYS B C 1
ATOM 2492 O O . CYS B 1 148 ? 3.416 -1.474 -5.316 1 98 148 CYS B O 1
ATOM 2494 N N . TYR B 1 149 ? 2.887 -2.381 -3.334 1 98.62 149 TYR B N 1
ATOM 2495 C CA . TYR B 1 149 ? 3.504 -1.323 -2.543 1 98.62 149 TYR B CA 1
ATOM 2496 C C . TYR B 1 149 ? 4.297 -1.904 -1.379 1 98.62 149 TYR B C 1
ATOM 2498 O O . TYR B 1 149 ? 3.734 -2.564 -0.502 1 98.62 149 TYR B O 1
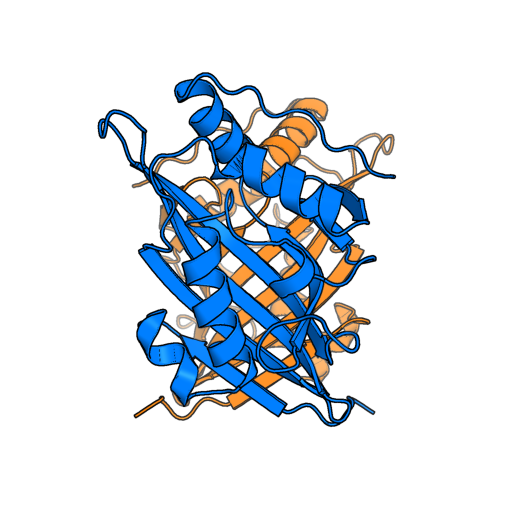ATOM 2506 N N . TYR B 1 150 ? 5.516 -1.722 -1.331 1 98.19 150 TYR B N 1
ATOM 2507 C CA . TYR B 1 150 ? 6.461 -2.137 -0.302 1 98.19 150 TYR B CA 1
ATOM 2508 C C . TYR B 1 150 ? 7.828 -1.503 -0.528 1 98.19 150 TYR B C 1
ATOM 2510 O O . TYR B 1 150 ? 8.062 -0.882 -1.567 1 98.19 150 TYR B O 1
ATOM 2518 N N . ASP B 1 151 ? 8.672 -1.585 0.464 1 97 151 ASP B N 1
ATOM 2519 C CA . ASP B 1 151 ? 10.039 -1.102 0.313 1 97 151 ASP B CA 1
ATOM 2520 C C . ASP B 1 151 ? 10.883 -2.074 -0.516 1 97 151 ASP B C 1
ATOM 2522 O O . ASP B 1 151 ? 11.305 -3.115 -0.015 1 97 151 ASP B O 1
ATOM 2526 N N . VAL B 1 152 ? 11.219 -1.69 -1.711 1 95.12 152 VAL B N 1
ATOM 2527 C CA . VAL B 1 152 ? 11.977 -2.537 -2.625 1 95.12 152 VAL B CA 1
ATOM 2528 C C . VAL B 1 152 ? 13.367 -2.807 -2.049 1 95.12 152 VAL B C 1
ATOM 2530 O O . VAL B 1 152 ? 13.891 -3.916 -2.17 1 95.12 152 VAL B O 1
ATOM 2533 N N . GLY B 1 153 ? 13.93 -1.805 -1.452 1 93.69 153 GLY B N 1
ATOM 2534 C CA . GLY B 1 153 ? 15.25 -1.965 -0.854 1 93.69 153 GLY B CA 1
ATOM 2535 C C . GLY B 1 153 ? 15.297 -3.057 0.199 1 93.69 153 GLY B C 1
ATOM 2536 O O . GLY B 1 153 ? 16.266 -3.82 0.265 1 93.69 153 GLY B O 1
ATOM 2537 N N . LEU B 1 154 ? 14.312 -3.047 0.988 1 94.56 154 LEU B N 1
ATOM 2538 C CA . LEU B 1 154 ? 14.227 -4.062 2.031 1 94.56 154 LEU B CA 1
ATOM 2539 C C . LEU B 1 154 ? 14.188 -5.461 1.424 1 94.56 154 LEU B C 1
ATOM 2541 O O . LEU B 1 154 ? 14.898 -6.359 1.883 1 94.56 154 LEU B O 1
ATOM 2545 N N . MET B 1 155 ? 13.398 -5.684 0.404 1 94 155 MET B N 1
ATOM 2546 C CA . MET B 1 155 ? 13.281 -6.969 -0.279 1 94 155 MET B CA 1
ATOM 2547 C C . MET B 1 155 ? 14.602 -7.359 -0.932 1 94 155 MET B C 1
ATOM 2549 O O . MET B 1 155 ? 15.047 -8.5 -0.813 1 94 155 MET B O 1
ATOM 2553 N N . ARG B 1 156 ? 15.195 -6.445 -1.588 1 93.38 156 ARG B N 1
ATOM 2554 C CA . ARG B 1 156 ? 16.453 -6.707 -2.271 1 93.38 156 ARG B CA 1
ATOM 2555 C C . ARG B 1 156 ? 17.562 -7.059 -1.275 1 93.38 156 ARG B C 1
ATOM 2557 O O . ARG B 1 156 ? 18.375 -7.945 -1.533 1 93.38 156 ARG B O 1
ATOM 2564 N N . ALA B 1 157 ? 17.594 -6.332 -0.192 1 94.44 157 ALA B N 1
ATOM 2565 C CA . ALA B 1 157 ? 18.594 -6.625 0.836 1 94.44 157 ALA B CA 1
ATOM 2566 C C . ALA B 1 157 ? 18.406 -8.031 1.396 1 94.44 157 ALA B C 1
ATOM 2568 O O . ALA B 1 157 ? 19.375 -8.75 1.614 1 94.44 157 ALA B O 1
ATOM 2569 N N . ALA B 1 158 ? 17.188 -8.43 1.634 1 95.56 158 ALA B N 1
ATOM 2570 C CA . ALA B 1 158 ? 16.906 -9.766 2.139 1 95.56 158 ALA B CA 1
ATOM 2571 C C . ALA B 1 158 ? 17.344 -10.836 1.136 1 95.56 158 ALA B C 1
ATOM 2573 O O . ALA B 1 158 ? 17.938 -11.844 1.512 1 95.56 158 ALA B O 1
ATOM 2574 N N . ALA B 1 159 ? 17.016 -10.594 -0.119 1 94.94 159 ALA B N 1
ATOM 2575 C CA . ALA B 1 159 ? 17.406 -11.539 -1.164 1 94.94 159 ALA B CA 1
ATOM 2576 C C . ALA B 1 159 ? 18.922 -11.656 -1.271 1 94.94 159 ALA B C 1
ATOM 2578 O O . ALA B 1 159 ? 19.453 -12.758 -1.425 1 94.94 159 ALA B O 1
ATOM 2579 N N . LYS B 1 160 ? 19.547 -10.531 -1.218 1 94.69 160 LYS B N 1
ATOM 2580 C CA . LYS B 1 160 ? 21 -10.516 -1.294 1 94.69 160 LYS B CA 1
ATOM 2581 C C . LYS B 1 160 ? 21.625 -11.336 -0.165 1 94.69 160 LYS B C 1
ATOM 2583 O O . LYS B 1 160 ? 22.625 -12.031 -0.371 1 94.69 160 LYS B O 1
ATOM 2588 N N . ALA B 1 161 ? 21.047 -11.25 0.966 1 95.5 161 ALA B N 1
ATOM 2589 C CA . ALA B 1 161 ? 21.531 -12.023 2.107 1 95.5 161 ALA B CA 1
ATOM 2590 C C . ALA B 1 161 ? 21.406 -13.523 1.846 1 95.5 161 ALA B C 1
ATOM 2592 O O . ALA B 1 161 ? 22.125 -14.32 2.453 1 95.5 161 ALA B O 1
ATOM 2593 N N . GLU B 1 162 ? 20.516 -13.938 0.951 1 95.69 162 GLU B N 1
ATOM 2594 C CA . GLU B 1 162 ? 20.344 -15.336 0.57 1 95.69 162 GLU B CA 1
ATOM 2595 C C . GLU B 1 162 ? 21.203 -15.688 -0.636 1 95.69 162 GLU B C 1
ATOM 2597 O O . GLU B 1 162 ? 21.109 -16.797 -1.172 1 95.69 162 GLU B O 1
ATOM 2602 N N . GLY B 1 163 ? 21.969 -14.688 -1.127 1 93.62 163 GLY B N 1
ATOM 2603 C CA . GLY B 1 163 ? 22.859 -14.93 -2.254 1 93.62 163 GLY B CA 1
ATOM 2604 C C . GLY B 1 163 ? 22.188 -14.703 -3.598 1 93.62 163 GLY B C 1
ATOM 2605 O O . GLY B 1 163 ? 22.688 -15.156 -4.629 1 93.62 163 GLY B O 1
ATOM 2606 N N . VAL B 1 164 ? 21.062 -14.039 -3.576 1 93.12 164 VAL B N 1
ATOM 2607 C CA . VAL B 1 164 ? 20.312 -13.812 -4.809 1 93.12 164 VAL B CA 1
ATOM 2608 C C . VAL B 1 164 ? 20.344 -12.328 -5.168 1 93.12 164 VAL B C 1
ATOM 2610 O O . VAL B 1 164 ? 20.078 -11.477 -4.32 1 93.12 164 VAL B O 1
ATOM 2613 N N . VAL B 1 165 ? 20.703 -12.07 -6.43 1 90.38 165 VAL B N 1
ATOM 2614 C CA . VAL B 1 165 ? 20.609 -10.719 -6.969 1 90.38 165 VAL B CA 1
ATOM 2615 C C . VAL B 1 165 ? 19.375 -10.617 -7.867 1 90.38 165 VAL B C 1
ATOM 2617 O O . VAL B 1 165 ? 19.281 -11.305 -8.891 1 90.38 165 VAL B O 1
ATOM 2620 N N . ILE B 1 166 ? 18.469 -9.797 -7.418 1 85.25 166 ILE B N 1
ATOM 2621 C CA . ILE B 1 166 ? 17.219 -9.648 -8.164 1 85.25 166 ILE B CA 1
ATOM 2622 C C . ILE B 1 166 ? 17.453 -8.789 -9.406 1 85.25 166 ILE B C 1
ATOM 2624 O O . ILE B 1 166 ? 17.922 -7.656 -9.305 1 85.25 166 ILE B O 1
ATOM 2628 N N . GLU B 1 167 ? 17.188 -9.344 -10.492 1 83.5 167 GLU B N 1
ATOM 2629 C CA . GLU B 1 167 ? 17.312 -8.625 -11.75 1 83.5 167 GLU B CA 1
ATOM 2630 C C . GLU B 1 167 ? 16.188 -7.617 -11.93 1 83.5 167 GLU B C 1
ATOM 2632 O O . GLU B 1 167 ? 15.086 -7.816 -11.406 1 83.5 167 GLU B O 1
ATOM 2637 N N . GLU B 1 168 ? 16.594 -6.555 -12.648 1 77.75 168 GLU B N 1
ATOM 2638 C CA . GLU B 1 168 ? 15.578 -5.527 -12.898 1 77.75 168 GLU B CA 1
ATOM 2639 C C . GLU B 1 168 ? 14.531 -6.012 -13.898 1 77.75 168 GLU B C 1
ATOM 2641 O O . GLU B 1 168 ? 14.875 -6.629 -14.906 1 77.75 168 GLU B O 1
ATOM 2646 N N . PHE B 1 169 ? 13.352 -5.914 -13.438 1 76.5 169 PHE B N 1
ATOM 2647 C CA . PHE B 1 169 ? 12.25 -6.152 -14.367 1 76.5 169 PHE B CA 1
ATOM 2648 C C . PHE B 1 169 ? 11.797 -4.844 -15.008 1 76.5 169 PHE B C 1
ATOM 2650 O O . PHE B 1 169 ? 11.305 -3.947 -14.312 1 76.5 169 PHE B O 1
ATOM 2657 N N . GLU B 1 170 ? 12.195 -4.586 -16.188 1 72.25 170 GLU B N 1
ATOM 2658 C CA . GLU B 1 170 ? 11.953 -3.336 -16.891 1 72.25 170 GLU B CA 1
ATOM 2659 C C . GLU B 1 170 ? 10.523 -3.266 -17.406 1 72.25 170 GLU B C 1
ATOM 2661 O O . GLU B 1 170 ? 9.875 -4.297 -17.609 1 72.25 170 GLU B O 1
ATOM 2666 N N . SER B 1 171 ? 10.109 -1.943 -17.422 1 72.75 171 SER B N 1
ATOM 2667 C CA . SER B 1 171 ? 8.82 -1.677 -18.047 1 72.75 171 SER B CA 1
ATOM 2668 C C . SER B 1 171 ? 8.844 -2.025 -19.531 1 72.75 171 SER B C 1
ATOM 2670 O O . SER B 1 171 ? 9.844 -1.806 -20.219 1 72.75 171 SER B O 1
ATOM 2672 N N . VAL B 1 172 ? 7.879 -2.973 -20.031 1 59.75 172 VAL B N 1
ATOM 2673 C CA . VAL B 1 172 ? 7.801 -3.219 -21.469 1 59.75 172 VAL B CA 1
ATOM 2674 C C . VAL B 1 172 ? 6.742 -2.311 -22.094 1 59.75 172 VAL B C 1
ATOM 2676 O O . VAL B 1 172 ? 5.711 -2.037 -21.484 1 59.75 172 VAL B O 1
#

Foldseek 3Di:
DPFPKDKDKDFPPDDLVVQVVPDPVSVQVSVVLVCLFVLVPDD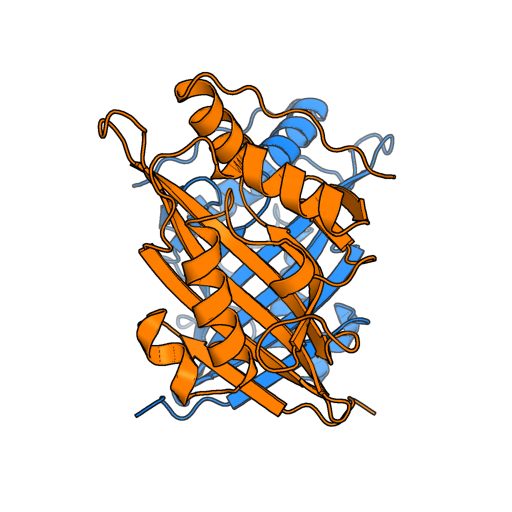LQQAADQFAKEAEAVGAIATGSVLVSVLSCQQQVLANGKHFPGWGMWMWMAGPQFKIKIKTWTWIWGAHPVRPDTQIWTKIKIWIKGAHDPPTYDPRMHTRYMYIHTDPVSSQVVSVVSVGHRDDDGHD/DPFPKDKDKDFPPDDLVVQVVPDPVSVQVSVVLVCLFVLVPDDLQQAADQFAKEAEAVGAIATGSVLVSVLSCQQQVLANGKHFPGWGMWMWMAGPQFKIKIKTWTWIWGAHPVRPDTQIWTKIKIWIKGAHDPPTYDPRMHTRYMYIHTDPVSSQVVSVVSVGHRDDDGHD

Organism: NCBI:txid398673

Secondary structure (DSSP, 8-state):
----EEEEEEESS--GGGSTTT-HHHHHHHHHHHHGGGTTTS-GGGTEEEEEEEE-TTS-EEE-HHHHHHHHHHHHTTSSB--EEEEEEEEEEEETTS-EEEEEEEEEEEE-TTSS-EEEEEEEEEEEEEEPPTT-SBTTEEEEEEEEES-HHHHHHHHHHTT--PPP----/----EEEEEEESS--GGGSTTT-HHHHHHHHHHHHGGGTTTS-GGGTEEEEEEEE-TTS-EEE-HHHHHHHHHHHHTTSSB--EEEEEEEEEEEETTS-EEEEEEEEEEEE-TTSS-EEEEEEEEEEEEEEPPTT-SBTTEEEEEEEEES-HHHHHHHHHHTT--PPP----

Solvent-accessible surface area (backbone atoms only — not comparable to full-atom values): 17995 Å² total; per-residue (Å²): 123,85,68,72,60,50,76,48,76,50,56,58,87,55,53,66,87,62,29,48,83,75,38,73,69,38,30,46,45,35,52,47,60,57,44,59,75,40,53,91,77,47,63,54,52,42,46,30,35,69,75,13,35,43,36,44,23,77,58,39,34,37,63,26,28,69,56,52,46,51,50,46,43,59,68,58,56,62,33,69,42,62,50,78,74,41,46,47,40,38,36,40,40,33,40,86,86,55,38,31,40,38,39,42,33,33,29,33,33,41,27,37,76,84,69,79,49,68,52,62,42,41,36,37,42,37,35,34,34,27,71,31,59,90,96,43,31,43,94,55,26,19,32,47,29,37,41,41,24,25,22,53,54,57,54,50,52,54,28,42,74,65,73,41,81,81,72,87,72,66,60,112,123,84,69,72,60,50,75,48,77,48,56,60,86,56,53,67,88,63,29,48,85,74,38,71,68,38,30,47,46,36,51,47,60,56,47,59,73,39,53,91,78,46,63,56,52,42,45,28,35,68,74,15,36,43,37,44,23,76,57,40,35,36,64,25,26,68,57,52,47,52,49,47,42,58,68,57,54,61,33,67,42,62,51,78,75,43,46,46,39,38,36,41,41,34,41,86,86,54,39,31,40,39,39,42,30,35,30,33,32,40,26,39,76,82,70,78,48,68,52,62,41,41,37,36,40,37,36,35,31,28,71,32,59,90,96,43,30,43,94,56,28,19,32,48,28,36,40,40,24,24,24,56,56,58,54,50,53,55,30,42,75,65,73,39,80,80,73,86,74,66,59,112